Protein AF-A0A9W6USS4-F1 (afdb_monomer)

Nearest PDB structures (foldseek):
  6da6-assembly1_C  TM=2.746E-01  e=5.094E+00  Streptomyces griseochromogenes

Organism: NCBI:txid2065

Mean predicted aligned error: 21.43 Å

Sequence (338 aa):
MAPTSCAPGFNWDGTRKGPATTRTLRIDPASPTRLLRAAAASACRWCGNHVEWCYRADGSPVPLHPAELPASDIPPPQRWHLASGLAHPGGGGSSWCRIAHTALCPATAPHTGPTTPALNTLRRALAVRTRRLTDLGFAPEPPHPATPTATGPTEAEPAAPQRPIVHMLHTHYLAPRPLPAIRCVAQTRTRDRCRHPATDPDEGRWTLMPVDPATTSPKHLAAHLLPADMAVYYLSDLPYAVQLRWRRQRCPIHDHSIAADTAITEWEPFDPFLHHAHIRTRLPTDPPPGPHPTTTDPASRPPSPAAHLVDADPACPPTAPAAPSRQSPPQSPSPVAQ

pLDDT: mean 72.38, std 20.53, range [32.56, 95.25]

Secondary structure (DSSP, 8-state):
----PPPTTB-TTS-B-PPP--------TT-TTHHHHTTEEEE-TTT--EEEEEE-TTS-EEEE-SS-EEGGGS-GGGEEEEETTEEEES-TT-SEEEEBGGGT-TTSSP--S---HHHHHHHHHHHHHHHHHHHTT-SPPP----------------------EEEETTEEEE-SS-GGGPBP-BBPTTSSBP-SBS--GGG-EEEEEE--GGGSTT-GGGGGGS-SEEEEEE-TTS-HHHHHHHHTT--GGGTT--PPBSS---PEEP-TTTTGGG--SSPPPPPP---------S---PPPPPP--------------------PPPPPPPPPP-

Foldseek 3Di:
DDDDDDDPQADPVRHGDAFDPDDPPLDDPPDPCLLVQLQPWHADQAQRHIWGWAAAPVRDTFTWDPDKDFLVQDDQQFFWDADPRHIDRGPPPDRITIGGVQCQPPLHDDNPDDHGPVSVVSSVVSNVVSVVCVVVVNHDDRPDPDDDDDDDDDDDDPDDFAFAWAQFPNFTWGHPGPQQCQFAQFADPVRDGGRHGLDDPVQWDKDKDAPDQVVDPPPVVCSVVADRIFIYTYRHPDDNLSSVSVVNSHHPVCSPPPTDGNDGRPIGGDDCVVVVVNGDRDYDDDDPPPPDPPDDDPPDDDDDDDDDDDDDDDDDDDDDDDDDDDDDDDDDDDDDDD

Solvent-accessible surface area (backbone atoms only — not comparable to full-atom values): 21619 Å² total; per-residue (Å²): 140,80,87,82,80,80,67,92,66,48,45,99,85,70,46,71,68,69,85,79,81,76,76,83,75,84,72,60,92,85,43,84,65,41,70,82,44,31,64,42,75,41,61,37,84,68,41,50,47,70,27,21,45,24,27,29,94,86,64,51,76,44,49,26,34,80,64,73,39,52,38,90,51,43,52,68,95,50,20,22,27,77,56,98,62,26,46,40,83,30,41,87,88,44,71,48,19,31,35,48,33,80,83,48,40,70,71,48,76,84,80,87,62,86,80,37,74,63,46,52,51,52,32,49,53,48,38,55,49,29,50,53,32,44,78,69,68,70,31,64,83,76,84,74,83,81,76,87,78,87,76,81,96,72,97,68,86,78,82,64,85,55,37,45,36,34,32,39,85,95,40,54,26,32,38,76,37,36,65,87,69,32,51,15,25,35,35,41,97,87,71,42,65,33,81,52,39,20,57,62,83,85,66,49,45,80,41,76,41,70,60,69,61,81,88,46,78,98,54,76,88,57,50,86,78,52,63,70,43,25,36,27,42,40,29,66,90,45,59,68,69,58,39,50,27,50,66,58,25,25,17,81,89,49,58,88,48,90,55,56,67,70,49,80,64,65,69,38,80,56,45,73,83,86,44,46,93,54,61,33,80,56,70,88,72,76,76,72,82,68,82,69,82,72,77,79,74,97,79,82,82,80,87,82,84,83,89,82,90,80,91,79,89,83,90,85,89,86,85,87,83,81,86,84,83,88,83,83,83,82,84,81,82,82,86,81,89,130

InterPro domains:
  IPR045729 Protein of unknown function DUF6083 [PF19561] (23-135)

Structure (mmCIF, N/CA/C/O backbone):
data_AF-A0A9W6USS4-F1
#
_entry.id   AF-A0A9W6USS4-F1
#
loop_
_atom_site.group_PDB
_atom_site.id
_atom_site.type_symbol
_atom_site.label_atom_id
_atom_site.label_alt_id
_atom_site.label_comp_id
_atom_site.label_asym_id
_atom_site.label_entity_id
_atom_site.label_seq_id
_atom_site.pdbx_PDB_ins_code
_atom_site.Cartn_x
_atom_site.Cartn_y
_atom_site.Cartn_z
_atom_site.occupancy
_atom_site.B_iso_or_equiv
_atom_site.auth_seq_id
_atom_site.auth_comp_id
_atom_site.auth_asym_id
_atom_site.auth_atom_id
_atom_site.pdbx_PDB_model_num
ATOM 1 N N . MET A 1 1 ? -35.974 -32.034 6.303 1.00 41.31 1 MET A N 1
ATOM 2 C CA . MET A 1 1 ? -34.747 -31.352 5.834 1.00 41.31 1 MET A CA 1
ATOM 3 C C . MET A 1 1 ? -34.608 -30.059 6.617 1.00 41.31 1 MET A C 1
ATOM 5 O O . MET A 1 1 ? -35.465 -29.199 6.480 1.00 41.31 1 MET A O 1
ATOM 9 N N . ALA A 1 2 ? -33.614 -29.969 7.499 1.00 38.06 2 ALA A N 1
ATOM 10 C CA . ALA A 1 2 ? -33.330 -28.759 8.270 1.00 38.06 2 ALA A CA 1
ATOM 11 C C . ALA A 1 2 ? -32.225 -27.946 7.567 1.00 38.06 2 ALA A C 1
ATOM 13 O O . ALA A 1 2 ? -31.310 -28.563 7.017 1.00 38.06 2 ALA A O 1
ATOM 14 N N . PRO A 1 3 ? -32.279 -26.603 7.566 1.00 47.59 3 PRO A N 1
ATOM 15 C CA . PRO A 1 3 ? -31.233 -25.784 6.970 1.00 47.59 3 PRO A CA 1
ATOM 16 C C . PRO A 1 3 ? -29.989 -25.774 7.866 1.00 47.59 3 PRO A C 1
ATOM 18 O O . PRO A 1 3 ? -30.060 -25.497 9.064 1.00 47.59 3 PRO A O 1
ATOM 21 N N . THR A 1 4 ? -28.835 -26.085 7.280 1.00 48.75 4 THR A N 1
ATOM 22 C CA . THR A 1 4 ? -27.535 -26.017 7.949 1.00 48.75 4 THR A CA 1
ATOM 23 C C . THR A 1 4 ? -27.152 -24.551 8.143 1.00 48.75 4 THR A C 1
ATOM 25 O O . THR A 1 4 ? -26.922 -23.822 7.181 1.00 48.75 4 THR A O 1
ATOM 28 N N . SER A 1 5 ? -27.107 -24.109 9.397 1.00 49.81 5 SER A N 1
ATOM 29 C CA . SER A 1 5 ? -26.605 -22.787 9.776 1.00 49.81 5 SER A CA 1
ATOM 30 C C . SER A 1 5 ? -25.104 -22.687 9.468 1.00 49.81 5 SER A C 1
ATOM 32 O O . SER A 1 5 ? -24.317 -23.504 9.950 1.00 49.81 5 SER A O 1
ATOM 34 N N . CYS A 1 6 ? -24.695 -21.705 8.656 1.00 45.12 6 CYS A N 1
ATOM 35 C CA . CYS A 1 6 ? -23.282 -21.410 8.413 1.00 45.12 6 CYS A CA 1
ATOM 36 C C . CYS A 1 6 ? -22.616 -20.867 9.684 1.00 45.12 6 CYS A C 1
ATOM 38 O O . CYS A 1 6 ? -23.086 -19.902 10.288 1.00 45.12 6 CYS A O 1
ATOM 40 N N . ALA A 1 7 ? -21.468 -21.443 10.043 1.00 48.72 7 ALA A N 1
ATOM 41 C CA . ALA A 1 7 ? -20.634 -20.941 11.126 1.00 48.72 7 ALA A CA 1
ATOM 42 C C . ALA A 1 7 ? -20.090 -19.528 10.801 1.00 48.72 7 ALA A C 1
ATOM 44 O O . ALA A 1 7 ? -19.620 -19.288 9.681 1.00 48.72 7 ALA A O 1
ATOM 45 N N . PRO A 1 8 ? -20.104 -18.580 11.756 1.00 47.97 8 PRO A N 1
ATOM 46 C CA . PRO A 1 8 ? -19.559 -17.245 11.538 1.00 47.97 8 PRO A CA 1
ATOM 47 C C . PRO A 1 8 ? -18.043 -17.308 11.281 1.00 47.97 8 PRO A C 1
ATOM 49 O O . PRO A 1 8 ? -17.297 -17.900 12.056 1.00 47.97 8 PRO A O 1
ATOM 52 N N . GLY A 1 9 ? -17.585 -16.6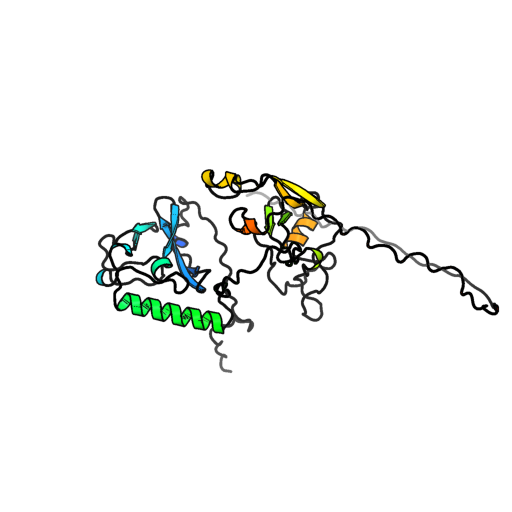80 10.190 1.00 54.50 9 GLY A N 1
ATOM 53 C CA . GLY A 1 9 ? -16.159 -16.586 9.818 1.00 54.50 9 GLY A CA 1
ATOM 54 C C . GLY A 1 9 ? -15.785 -17.225 8.475 1.00 54.50 9 GLY A C 1
ATOM 55 O O . GLY A 1 9 ? -14.665 -17.042 7.995 1.00 54.50 9 GLY A O 1
ATOM 56 N N . PHE A 1 10 ? -16.731 -17.909 7.837 1.00 54.81 10 PHE A N 1
ATOM 57 C CA . PHE A 1 10 ? -16.553 -18.533 6.531 1.00 54.81 10 PHE A CA 1
ATOM 58 C C . PHE A 1 10 ? -17.442 -17.858 5.481 1.00 54.81 10 PHE A C 1
ATOM 60 O O . PHE A 1 10 ? -18.470 -17.250 5.793 1.00 54.81 10 PHE A O 1
ATOM 67 N N . ASN A 1 11 ? -17.003 -17.894 4.230 1.00 63.81 11 ASN A N 1
ATOM 68 C CA . ASN A 1 11 ? -17.845 -17.600 3.080 1.00 63.81 11 ASN A CA 1
ATOM 69 C C . ASN A 1 11 ? -18.829 -18.760 2.852 1.00 63.81 11 ASN A C 1
ATOM 71 O O . ASN A 1 11 ? -18.663 -19.847 3.407 1.00 63.81 11 ASN A O 1
ATOM 75 N N . TRP A 1 12 ? -19.859 -18.530 2.036 1.00 67.62 12 TRP A N 1
ATOM 76 C CA . TRP A 1 12 ? -20.866 -19.549 1.710 1.00 67.62 12 TRP A CA 1
ATOM 77 C C . TRP A 1 12 ? -20.268 -20.785 1.009 1.00 67.62 12 TRP A C 1
ATOM 79 O O . TRP A 1 12 ? -20.870 -21.852 1.028 1.00 67.62 12 TRP A O 1
ATOM 89 N N . ASP A 1 13 ? -19.068 -20.650 0.441 1.00 71.19 13 ASP A N 1
ATOM 90 C CA . ASP A 1 13 ? -18.278 -21.702 -0.205 1.00 71.19 13 ASP A CA 1
ATOM 91 C C . ASP A 1 13 ? -17.292 -22.416 0.749 1.00 71.19 13 ASP A C 1
ATOM 93 O O . ASP A 1 13 ? -16.480 -23.230 0.315 1.00 71.19 13 ASP A O 1
ATOM 97 N N . GLY A 1 14 ? -17.337 -22.121 2.054 1.00 46.75 14 GLY A N 1
ATOM 98 C CA . GLY A 1 14 ? -16.461 -22.731 3.059 1.00 46.75 14 GLY A CA 1
ATOM 99 C C . GLY A 1 14 ? -15.055 -22.130 3.132 1.00 46.75 14 GLY A C 1
ATOM 100 O O . GLY A 1 14 ? -14.248 -22.562 3.958 1.00 46.75 14 GLY A O 1
ATOM 101 N N . THR A 1 15 ? -14.745 -21.104 2.334 1.00 53.66 15 THR A N 1
ATOM 102 C CA . THR A 1 15 ? -13.445 -20.425 2.398 1.00 53.66 15 THR A CA 1
ATOM 103 C C . THR A 1 15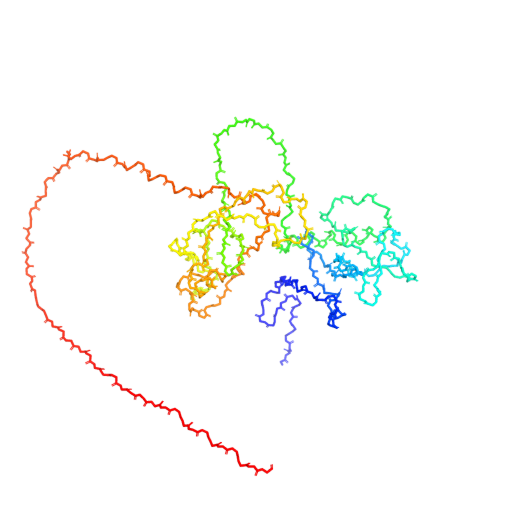 ? -13.373 -19.510 3.619 1.00 53.66 15 THR A C 1
ATOM 105 O O . THR A 1 15 ? -14.329 -18.796 3.937 1.00 53.66 15 THR A O 1
ATOM 108 N N . ARG A 1 16 ? -12.229 -19.489 4.317 1.00 49.00 16 ARG A N 1
ATOM 109 C CA . ARG A 1 16 ? -12.001 -18.528 5.410 1.00 49.00 16 ARG A CA 1
ATOM 110 C C . ARG A 1 16 ? -12.041 -17.109 4.851 1.00 49.00 16 ARG A C 1
ATOM 112 O O . ARG A 1 16 ? -11.329 -16.808 3.894 1.00 49.00 16 ARG A O 1
ATOM 119 N N . LYS A 1 17 ? -12.814 -16.219 5.477 1.00 59.81 17 LYS A N 1
ATOM 120 C CA . LYS A 1 17 ? -12.751 -14.786 5.165 1.00 59.81 17 LYS A CA 1
ATOM 121 C C . LYS A 1 17 ? -11.360 -14.262 5.533 1.00 59.81 17 LYS A C 1
ATOM 123 O O . LYS A 1 17 ? -11.057 -14.090 6.711 1.00 59.81 17 LYS A O 1
ATOM 128 N N . GLY A 1 18 ? -10.506 -14.053 4.532 1.00 52.97 18 GLY A N 1
ATOM 129 C CA . GLY A 1 18 ? -9.234 -13.353 4.707 1.00 52.97 18 GLY A CA 1
ATOM 130 C C . GLY A 1 18 ? -9.460 -11.884 5.092 1.00 52.97 18 GLY A C 1
ATOM 131 O O . GLY A 1 18 ? -10.538 -11.341 4.823 1.00 52.97 18 GLY A O 1
ATOM 132 N N . PRO A 1 19 ? -8.479 -11.217 5.726 1.00 48.72 19 PRO A N 1
ATOM 133 C CA . PRO A 1 19 ? -8.576 -9.793 6.012 1.00 48.72 19 PRO A CA 1
ATOM 134 C C . PRO A 1 19 ? -8.679 -9.038 4.685 1.00 48.72 19 PRO A C 1
ATOM 136 O O . PRO A 1 19 ? -7.804 -9.145 3.827 1.00 48.72 19 PRO A O 1
ATOM 139 N N . ALA A 1 20 ? -9.774 -8.303 4.490 1.00 47.22 20 ALA A N 1
ATOM 140 C CA . ALA A 1 20 ? -9.966 -7.510 3.287 1.00 47.22 20 ALA A CA 1
ATOM 141 C C . ALA A 1 20 ? -8.836 -6.475 3.171 1.00 47.22 20 ALA A C 1
ATOM 143 O O . ALA A 1 20 ? -8.670 -5.619 4.042 1.00 47.22 20 ALA A O 1
ATOM 144 N N . THR A 1 21 ? -8.063 -6.536 2.089 1.00 47.22 21 THR A N 1
ATOM 145 C CA . THR A 1 21 ? -7.103 -5.495 1.726 1.00 47.22 21 THR A CA 1
ATOM 146 C C . THR A 1 21 ? -7.879 -4.261 1.275 1.00 47.22 21 THR A C 1
ATOM 148 O O . THR A 1 21 ? -8.315 -4.136 0.132 1.00 47.22 21 THR A O 1
ATOM 151 N N . THR A 1 22 ? -8.102 -3.332 2.204 1.00 45.50 22 THR A N 1
ATOM 152 C CA . THR A 1 22 ? -8.714 -2.032 1.917 1.00 45.50 22 THR A CA 1
ATOM 153 C C . THR A 1 22 ? -7.823 -1.240 0.961 1.00 45.50 22 THR A C 1
ATOM 155 O O . THR A 1 22 ? -6.815 -0.666 1.367 1.00 45.50 22 THR A O 1
ATOM 158 N N . ARG A 1 23 ? -8.209 -1.175 -0.320 1.00 41.09 23 ARG A N 1
ATOM 159 C CA . ARG A 1 23 ? -7.748 -0.126 -1.237 1.00 41.09 23 ARG A CA 1
ATOM 160 C C . ARG A 1 23 ? -8.164 1.222 -0.652 1.00 41.09 23 ARG A C 1
ATOM 162 O O . ARG A 1 23 ? -9.355 1.511 -0.547 1.00 41.09 23 ARG A O 1
ATOM 169 N N . THR A 1 24 ? -7.196 2.059 -0.301 1.00 42.53 24 THR A N 1
ATOM 170 C CA . THR A 1 24 ? -7.439 3.456 0.058 1.00 42.53 24 THR A CA 1
ATOM 171 C C . THR A 1 24 ? -7.710 4.253 -1.214 1.00 42.53 24 THR A C 1
ATOM 173 O O . THR A 1 24 ? -6.827 4.859 -1.813 1.00 42.53 24 THR A O 1
ATOM 176 N N . LEU A 1 25 ? -8.964 4.228 -1.660 1.00 44.16 25 LEU A N 1
ATOM 177 C CA . LEU A 1 25 ? -9.467 5.200 -2.624 1.00 44.16 25 LEU A CA 1
ATOM 178 C C . LEU A 1 25 ? -9.383 6.582 -1.963 1.00 44.16 25 LEU A C 1
ATOM 180 O O . LEU A 1 25 ? -10.121 6.856 -1.020 1.00 44.16 25 LEU A O 1
ATOM 184 N N . ARG A 1 26 ? -8.455 7.430 -2.422 1.00 46.00 26 ARG A N 1
ATOM 185 C CA . ARG A 1 26 ? -8.445 8.851 -2.059 1.00 46.00 26 ARG A CA 1
ATOM 186 C C . ARG A 1 26 ? -9.644 9.492 -2.743 1.00 46.00 26 ARG A C 1
ATOM 188 O O . ARG A 1 26 ? -9.715 9.527 -3.966 1.00 46.00 26 ARG A O 1
ATOM 195 N N . ILE A 1 27 ? -10.614 9.901 -1.940 1.00 48.34 27 ILE A N 1
ATOM 196 C CA . ILE A 1 27 ? -11.835 10.547 -2.409 1.00 48.34 27 ILE A CA 1
ATOM 197 C C . ILE A 1 27 ? -11.552 12.038 -2.463 1.00 48.34 27 ILE A C 1
ATOM 199 O O . ILE A 1 27 ? -10.994 12.595 -1.518 1.00 48.34 27 ILE A O 1
ATOM 203 N N . ASP A 1 28 ? -11.930 12.656 -3.574 1.00 47.75 28 ASP A N 1
ATOM 204 C CA . ASP A 1 28 ? -11.878 14.101 -3.720 1.00 47.75 28 ASP A CA 1
ATOM 205 C C . ASP A 1 28 ? -12.642 14.772 -2.557 1.00 47.75 28 ASP A C 1
ATOM 2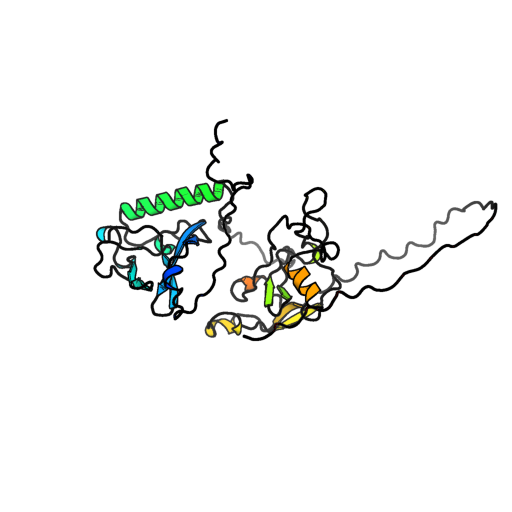07 O O . ASP A 1 28 ? -13.779 14.375 -2.264 1.00 47.75 28 ASP A O 1
ATOM 211 N N . PRO A 1 29 ? -12.047 15.754 -1.859 1.00 51.53 29 PRO A N 1
ATOM 212 C CA . PRO A 1 29 ? -12.666 16.385 -0.698 1.00 51.53 29 PRO A CA 1
ATOM 213 C C . PRO A 1 29 ? -14.007 17.070 -1.010 1.00 51.53 29 PRO A C 1
ATOM 215 O O . PRO A 1 29 ? -14.802 17.243 -0.085 1.00 51.53 29 PRO A O 1
ATOM 218 N N . ALA A 1 30 ? -14.301 17.405 -2.269 1.00 52.72 30 ALA A N 1
ATOM 219 C CA . ALA A 1 30 ? -15.577 17.956 -2.722 1.00 52.72 30 ALA A CA 1
ATOM 220 C C . ALA A 1 30 ? -16.575 16.888 -3.223 1.00 52.72 30 ALA A C 1
ATOM 222 O O . ALA A 1 30 ? -17.690 17.226 -3.618 1.00 52.72 30 ALA A O 1
ATOM 223 N N . SER A 1 31 ? -16.227 15.595 -3.204 1.00 51.34 31 SER A N 1
ATOM 224 C CA . SER A 1 31 ? -17.117 14.538 -3.698 1.00 51.34 31 SER A CA 1
ATOM 225 C C . SER A 1 31 ? -18.360 14.364 -2.808 1.00 51.34 31 SER A C 1
ATOM 227 O O . SER A 1 31 ? -18.222 14.157 -1.601 1.00 51.34 31 SER A O 1
ATOM 229 N N . PRO A 1 32 ? -19.581 14.294 -3.371 1.00 54.75 32 PRO A N 1
ATOM 230 C CA . PRO A 1 32 ? -20.801 14.022 -2.602 1.00 54.75 32 PRO A CA 1
ATOM 231 C C . PRO A 1 32 ? -20.822 12.610 -1.989 1.00 54.75 32 PRO A C 1
ATOM 233 O O . PRO A 1 32 ? -21.511 12.364 -1.002 1.00 54.75 32 PRO A O 1
ATOM 236 N N . THR A 1 33 ? -20.010 11.677 -2.506 1.00 57.00 33 THR A N 1
ATOM 237 C CA . THR A 1 33 ? -19.844 10.329 -1.923 1.00 57.00 33 THR A CA 1
ATOM 238 C C . THR A 1 33 ? -18.958 10.307 -0.674 1.00 57.00 33 THR A C 1
ATOM 240 O O . THR A 1 33 ? -18.843 9.274 -0.010 1.00 57.00 33 THR A O 1
ATOM 243 N N . ARG A 1 34 ? -18.352 11.445 -0.315 1.00 59.47 34 ARG A N 1
ATOM 244 C CA . ARG A 1 34 ? -17.477 11.590 0.849 1.00 59.47 34 ARG A CA 1
ATOM 245 C C . ARG A 1 34 ? -18.187 11.244 2.152 1.00 59.47 34 ARG A C 1
ATOM 247 O O . ARG A 1 34 ? -17.598 10.550 2.970 1.00 59.47 34 ARG A O 1
ATOM 254 N N . LEU A 1 35 ? -19.449 11.638 2.331 1.00 56.16 35 LEU A N 1
ATOM 255 C CA . LEU A 1 35 ? -20.213 11.305 3.543 1.00 56.16 35 LEU A CA 1
ATOM 256 C C . LEU A 1 35 ? -20.415 9.792 3.711 1.00 56.16 35 LEU A C 1
ATOM 258 O O . LEU A 1 35 ? -20.385 9.291 4.828 1.00 56.16 35 LEU A O 1
ATOM 262 N N . LEU A 1 36 ? -20.535 9.054 2.603 1.00 56.53 36 LEU A N 1
ATOM 263 C CA . LEU A 1 36 ? -20.717 7.599 2.618 1.00 56.53 36 LEU A CA 1
ATOM 264 C C . LEU A 1 36 ? -19.417 6.829 2.911 1.00 56.53 36 LEU A C 1
ATOM 266 O O . LEU A 1 36 ? -19.470 5.634 3.188 1.00 56.53 36 LEU A O 1
ATOM 270 N N . ARG A 1 37 ? -18.244 7.478 2.831 1.00 54.88 37 ARG A N 1
ATOM 271 C CA . ARG A 1 37 ? -16.931 6.816 2.969 1.00 54.88 37 ARG A CA 1
ATOM 272 C C . ARG A 1 37 ? -15.945 7.490 3.927 1.00 54.88 37 ARG A C 1
ATOM 274 O O . ARG A 1 37 ? -14.912 6.892 4.211 1.00 54.88 37 ARG A O 1
ATOM 281 N N . ALA A 1 38 ? -16.264 8.661 4.481 1.00 53.09 38 ALA A N 1
ATOM 282 C CA . ALA A 1 38 ? -15.520 9.303 5.575 1.00 53.09 38 ALA A CA 1
ATOM 283 C C . ALA A 1 38 ? -15.477 8.444 6.855 1.00 53.09 38 ALA A C 1
ATOM 285 O O . ALA A 1 38 ? -14.728 8.750 7.777 1.00 53.09 38 ALA A O 1
ATOM 286 N N . ALA A 1 39 ? -16.270 7.370 6.880 1.00 56.16 39 ALA A N 1
ATOM 287 C CA . ALA A 1 39 ? -16.315 6.356 7.916 1.00 56.16 39 ALA A CA 1
ATOM 288 C C . ALA A 1 39 ? -15.849 4.971 7.424 1.00 56.16 39 ALA A C 1
ATOM 290 O O . ALA A 1 39 ? -16.308 3.938 7.912 1.00 56.16 39 ALA A O 1
ATOM 291 N N . ALA A 1 40 ? -14.988 4.905 6.400 1.00 62.88 40 ALA A N 1
ATOM 292 C CA . ALA A 1 40 ? -14.513 3.622 5.894 1.00 62.88 40 ALA A CA 1
ATOM 293 C C . ALA A 1 40 ? -13.711 2.889 6.982 1.00 62.88 40 ALA A C 1
ATOM 295 O O . ALA A 1 40 ? -12.590 3.277 7.330 1.00 62.88 40 ALA A O 1
ATOM 296 N N . ALA A 1 41 ? -14.300 1.814 7.507 1.00 66.88 41 ALA A N 1
ATOM 297 C CA . ALA A 1 41 ? -13.634 0.917 8.432 1.00 66.88 41 ALA A CA 1
ATOM 298 C C . ALA A 1 41 ? -12.483 0.205 7.708 1.00 66.88 41 ALA A C 1
ATOM 300 O O . ALA A 1 41 ? -12.665 -0.455 6.686 1.00 66.88 41 ALA A O 1
ATOM 301 N N . SER A 1 42 ? -11.288 0.335 8.259 1.00 78.31 42 SER A N 1
ATOM 302 C CA . SER A 1 42 ? -10.071 -0.350 7.829 1.00 78.31 42 SER A CA 1
ATOM 303 C C . SER A 1 42 ? -9.378 -0.957 9.049 1.00 78.31 42 SER A C 1
ATOM 305 O O . SER A 1 42 ? -9.884 -0.846 10.167 1.00 78.31 42 SER A O 1
ATOM 307 N N . ALA A 1 43 ? -8.240 -1.617 8.857 1.00 84.62 43 ALA A N 1
ATOM 308 C CA . ALA A 1 43 ? -7.419 -2.115 9.955 1.00 84.62 43 ALA A CA 1
ATOM 309 C C . ALA A 1 43 ? -6.150 -1.269 10.115 1.00 84.62 43 ALA A C 1
ATOM 311 O O . ALA A 1 43 ? -5.524 -0.848 9.141 1.00 84.62 43 ALA A O 1
ATOM 312 N N . CYS A 1 44 ? -5.747 -1.043 11.362 1.00 85.50 44 CYS A N 1
ATOM 313 C CA . CYS A 1 44 ? -4.459 -0.466 11.693 1.00 85.50 44 CYS A CA 1
ATOM 314 C C . CYS A 1 44 ? -3.348 -1.419 11.251 1.00 85.50 44 CYS A C 1
ATOM 316 O O . CYS A 1 44 ? -3.287 -2.561 11.701 1.00 85.50 44 CYS A O 1
ATOM 318 N N . ARG A 1 45 ? -2.420 -0.930 10.428 1.00 82.56 45 ARG A N 1
ATOM 319 C CA . ARG A 1 45 ? -1.295 -1.730 9.922 1.00 82.56 45 ARG A CA 1
ATOM 320 C C . ARG A 1 45 ? -0.312 -2.210 10.989 1.00 82.56 45 ARG A C 1
ATOM 322 O O . ARG A 1 45 ? 0.545 -3.009 10.667 1.00 82.56 45 ARG A O 1
ATOM 329 N N . TRP A 1 46 ? -0.375 -1.691 12.214 1.00 82.12 46 TRP A N 1
ATOM 330 C CA . TRP A 1 46 ? 0.572 -2.054 13.275 1.00 82.12 46 TRP A CA 1
ATOM 331 C C . TRP A 1 46 ? -0.033 -2.970 14.331 1.00 82.12 46 TRP A C 1
ATOM 333 O O . TRP A 1 46 ? 0.654 -3.834 14.855 1.00 82.12 46 TRP A O 1
ATOM 343 N N . CYS A 1 47 ? -1.314 -2.794 14.662 1.00 84.88 47 CYS A N 1
ATOM 344 C CA . CYS A 1 47 ? -1.975 -3.605 15.688 1.00 84.88 47 CYS A CA 1
ATOM 345 C C . CYS A 1 47 ? -3.146 -4.442 15.154 1.00 84.88 47 CYS A C 1
ATOM 347 O O . CYS A 1 47 ? -3.791 -5.148 15.922 1.00 84.88 47 CYS A O 1
ATOM 349 N N . GLY A 1 48 ? -3.482 -4.332 13.867 1.00 83.75 48 GLY A N 1
ATOM 350 C CA . GLY A 1 48 ? -4.583 -5.061 13.230 1.00 83.75 48 GLY A CA 1
ATOM 351 C C . GLY A 1 48 ? -5.992 -4.649 13.679 1.00 83.75 48 GLY A C 1
ATOM 352 O O . GLY A 1 48 ? -6.975 -5.119 13.111 1.00 83.75 48 GLY A O 1
ATOM 353 N N . ASN A 1 49 ? -6.131 -3.771 14.678 1.00 88.81 49 ASN A N 1
ATOM 354 C CA . ASN A 1 49 ? -7.434 -3.326 15.173 1.00 88.81 49 ASN A CA 1
ATOM 355 C C . ASN A 1 49 ? -8.150 -2.415 14.174 1.00 88.81 49 ASN A C 1
ATOM 357 O O . ASN A 1 49 ? -7.511 -1.719 13.388 1.00 88.81 49 ASN A O 1
ATOM 361 N N . HIS A 1 50 ? -9.482 -2.376 14.242 1.00 87.44 50 HIS A N 1
ATOM 362 C CA . HIS A 1 50 ? -10.268 -1.528 13.351 1.00 87.44 50 HIS A CA 1
ATOM 363 C C . HIS A 1 50 ? -10.041 -0.041 13.615 1.00 87.44 50 HIS A C 1
ATOM 365 O O . HIS A 1 50 ? -10.008 0.408 14.763 1.00 87.44 50 HIS A O 1
ATOM 371 N N . VAL A 1 51 ? -9.940 0.710 12.524 1.00 90.19 51 VAL A N 1
ATOM 372 C CA . VAL A 1 51 ? -9.835 2.165 12.505 1.00 90.19 51 VAL A CA 1
ATOM 373 C C . VAL A 1 51 ? -10.753 2.730 11.438 1.00 90.19 51 VAL A C 1
ATOM 375 O O . VAL A 1 51 ? -10.952 2.132 10.381 1.00 90.19 51 VAL A O 1
ATOM 378 N N . GLU A 1 52 ? -11.287 3.902 11.720 1.00 89.25 52 GLU A N 1
ATOM 379 C CA . GLU A 1 52 ? -12.123 4.674 10.820 1.00 89.25 52 GLU A CA 1
ATOM 380 C C . GLU A 1 52 ? -11.313 5.873 10.318 1.00 89.25 52 GLU A C 1
ATOM 382 O O . GLU A 1 52 ? -10.774 6.636 11.120 1.00 89.25 52 GLU A O 1
ATOM 387 N N . TRP A 1 53 ? -11.159 6.020 9.001 1.00 85.88 53 TRP A N 1
ATOM 388 C CA . TRP A 1 53 ? -10.406 7.140 8.430 1.00 85.88 53 TRP A CA 1
ATOM 389 C C . TRP A 1 53 ? -11.319 8.327 8.165 1.00 85.88 53 TRP A C 1
ATOM 391 O O . TRP A 1 53 ? -12.002 8.366 7.145 1.00 85.88 53 TRP A O 1
ATOM 401 N N . CYS A 1 54 ? -11.262 9.314 9.053 1.00 87.31 54 CYS A N 1
ATOM 402 C CA . CYS A 1 54 ? -11.968 10.578 8.890 1.00 87.31 54 CYS A CA 1
ATOM 403 C C . CYS A 1 54 ? -11.012 11.661 8.376 1.00 87.31 54 CYS A C 1
ATOM 405 O O . CYS A 1 54 ? -9.794 11.519 8.470 1.00 87.31 54 CYS A O 1
ATOM 407 N N . TYR A 1 55 ? -11.545 12.761 7.851 1.00 86.62 55 TYR A N 1
ATOM 408 C CA . TYR A 1 55 ? -10.742 13.849 7.287 1.00 86.62 55 TYR A CA 1
ATOM 409 C C . TYR A 1 55 ? -10.981 15.147 8.042 1.00 86.62 55 TYR A C 1
ATOM 411 O O . TYR A 1 55 ? -12.111 15.440 8.420 1.00 86.62 55 TYR A O 1
ATOM 419 N N . ARG A 1 56 ? -9.930 15.933 8.258 1.00 87.81 56 ARG A N 1
ATOM 420 C CA . ARG A 1 56 ? -10.042 17.304 8.769 1.00 87.81 56 ARG A CA 1
ATOM 421 C C . ARG A 1 56 ? -10.445 18.270 7.656 1.00 87.81 56 ARG A C 1
ATOM 423 O O . ARG A 1 56 ? -10.432 17.921 6.477 1.00 87.81 56 ARG A O 1
ATOM 430 N N . ALA A 1 57 ? -10.782 19.502 8.038 1.00 81.06 57 ALA A N 1
ATOM 431 C CA . ALA A 1 57 ? -11.123 20.566 7.091 1.00 81.06 57 ALA A CA 1
ATOM 432 C C . ALA A 1 57 ? -9.981 20.883 6.103 1.00 81.06 57 ALA A C 1
ATOM 434 O O . ALA A 1 57 ? -10.247 21.248 4.965 1.00 81.06 57 ALA A O 1
ATOM 435 N N . ASP A 1 58 ? -8.726 20.679 6.515 1.00 82.81 58 ASP A N 1
ATOM 436 C CA . ASP A 1 58 ? -7.529 20.806 5.669 1.00 82.81 58 ASP A CA 1
ATOM 437 C C . ASP A 1 58 ? -7.287 19.586 4.749 1.00 82.81 58 ASP A C 1
ATOM 439 O O . ASP A 1 58 ? -6.284 19.524 4.042 1.00 82.81 58 ASP A O 1
ATOM 443 N N . GLY A 1 59 ? -8.182 18.591 4.766 1.00 78.75 59 GLY A N 1
ATOM 444 C CA . GLY A 1 59 ? -8.064 17.358 3.989 1.00 78.75 59 GLY A CA 1
ATOM 445 C C . GLY A 1 59 ? -7.102 16.322 4.577 1.00 78.75 59 GLY A C 1
ATOM 446 O O . GLY A 1 59 ? -6.927 15.254 3.986 1.00 78.75 59 GLY A O 1
ATOM 447 N N . SER A 1 60 ? -6.488 16.574 5.737 1.00 81.94 60 SER A N 1
ATOM 448 C CA . SER A 1 60 ? -5.604 15.597 6.373 1.00 81.94 60 SER A CA 1
ATOM 449 C C . SER A 1 60 ? -6.399 14.422 6.971 1.00 81.94 60 SER A C 1
ATOM 451 O O . SER A 1 60 ? -7.402 14.634 7.664 1.00 81.94 60 SER A O 1
ATOM 453 N N . PRO A 1 61 ? -5.986 13.165 6.715 1.00 86.19 61 PRO A N 1
ATOM 454 C CA . PRO A 1 61 ? -6.658 11.998 7.267 1.00 86.19 61 PRO A CA 1
ATOM 455 C C . PRO A 1 61 ? -6.279 11.786 8.738 1.00 86.19 61 PRO A C 1
ATOM 457 O O . PRO A 1 61 ? -5.112 11.877 9.124 1.00 86.19 61 PRO A O 1
ATOM 460 N N . VAL A 1 62 ? -7.263 11.430 9.557 1.00 88.56 62 VAL A N 1
ATOM 461 C CA . VAL A 1 62 ? -7.114 11.097 10.974 1.00 88.56 62 VAL A CA 1
ATOM 462 C C . VAL A 1 62 ? -7.733 9.720 11.212 1.00 88.56 62 VAL A C 1
ATOM 464 O O . VAL A 1 62 ? -8.933 9.550 10.993 1.00 88.56 62 VAL A O 1
ATOM 467 N N . PRO A 1 63 ? -6.952 8.728 11.678 1.00 91.19 63 PRO A N 1
ATOM 468 C CA . PRO A 1 63 ? -7.500 7.434 12.046 1.00 91.19 63 PRO A CA 1
ATOM 469 C C . PRO A 1 63 ? -8.179 7.561 13.411 1.00 91.19 63 PRO A C 1
ATOM 471 O O . PRO A 1 63 ? -7.507 7.734 14.430 1.00 91.19 63 PRO A O 1
ATOM 474 N N . LEU A 1 64 ? -9.503 7.480 13.447 1.00 91.31 64 LEU A N 1
ATOM 475 C CA . LEU A 1 64 ? -10.294 7.463 14.670 1.00 91.31 64 LEU A CA 1
ATOM 476 C C . LEU A 1 64 ? -10.645 6.027 15.060 1.00 91.31 64 LEU A C 1
ATOM 478 O O . LEU A 1 64 ? -10.778 5.132 14.225 1.00 91.31 64 LEU A O 1
ATOM 482 N N . HIS A 1 65 ? -10.775 5.791 16.359 1.00 90.75 65 HIS A N 1
ATOM 483 C CA . HIS A 1 65 ? -11.350 4.551 16.851 1.00 90.75 65 HIS A CA 1
ATOM 484 C C . HIS A 1 65 ? -12.876 4.549 16.606 1.00 90.75 65 HIS A C 1
ATOM 486 O O . HIS A 1 65 ? -13.512 5.582 16.836 1.00 90.75 65 HIS A O 1
ATOM 492 N N . PRO A 1 66 ? -13.485 3.424 16.174 1.00 87.31 66 PRO A N 1
ATOM 493 C CA . PRO A 1 66 ? -14.916 3.381 15.845 1.00 87.31 66 PRO A CA 1
ATOM 494 C C . PRO A 1 66 ? -15.855 3.615 17.036 1.00 87.31 66 PRO A C 1
ATOM 496 O O . PRO A 1 66 ? -16.983 4.057 16.856 1.00 87.31 66 PRO A O 1
ATOM 499 N N . ALA A 1 67 ? -15.417 3.290 18.256 1.00 86.31 67 ALA A N 1
ATOM 500 C CA . ALA A 1 67 ? -16.243 3.488 19.445 1.00 86.31 67 ALA A CA 1
ATOM 501 C C . ALA A 1 67 ? -16.285 4.958 19.874 1.00 86.31 67 ALA A C 1
ATOM 503 O O . ALA A 1 67 ? -15.245 5.614 19.985 1.00 86.31 67 ALA A O 1
ATOM 504 N N . GLU A 1 68 ? -17.492 5.419 20.182 1.00 90.00 68 GLU A N 1
ATOM 505 C CA . GLU A 1 68 ? -17.751 6.680 20.867 1.00 90.00 68 GLU A CA 1
ATOM 506 C C . GLU A 1 68 ? -17.673 6.468 22.372 1.00 90.00 68 GLU A C 1
ATOM 508 O O . GLU A 1 68 ? -18.098 5.441 22.899 1.00 90.00 68 GLU A O 1
ATOM 513 N N . LEU A 1 69 ? -17.089 7.441 23.059 1.00 88.44 69 LEU A N 1
ATOM 514 C CA . LEU A 1 69 ? -16.923 7.429 24.503 1.00 88.44 69 LEU A CA 1
ATOM 515 C C . LEU A 1 69 ? -17.516 8.714 25.082 1.00 88.44 69 LEU A C 1
ATOM 517 O O . LEU A 1 69 ? -17.479 9.753 24.410 1.00 88.44 69 LEU A O 1
ATOM 521 N N . PRO A 1 70 ? -18.032 8.677 26.319 1.00 91.19 70 PRO A N 1
ATOM 522 C CA . PRO A 1 70 ? -18.477 9.882 26.996 1.00 91.19 70 PRO A CA 1
ATOM 523 C C . PRO A 1 70 ? -17.352 10.914 27.029 1.00 91.19 70 PRO A C 1
ATOM 525 O O . PRO A 1 70 ? -16.201 10.587 27.321 1.00 91.19 70 PRO A O 1
ATOM 528 N N . ALA A 1 71 ? -17.664 12.177 26.753 1.00 89.44 71 ALA A N 1
ATOM 529 C CA . ALA A 1 71 ? -16.667 13.242 26.749 1.00 89.44 71 ALA A CA 1
ATOM 530 C C . ALA A 1 71 ? -15.944 13.345 28.107 1.00 89.44 71 ALA A C 1
ATOM 532 O O . ALA A 1 71 ? -14.748 13.635 28.137 1.00 89.44 71 ALA A O 1
ATOM 533 N N . SER A 1 72 ? -16.633 13.044 29.217 1.00 88.31 72 SER A N 1
ATOM 534 C CA . SER A 1 72 ? -16.064 12.957 30.573 1.00 88.31 72 SER A CA 1
ATOM 535 C C . SER A 1 72 ? -14.902 11.971 30.685 1.00 88.31 72 SER A C 1
ATOM 537 O O . SER A 1 72 ? -13.965 12.205 31.443 1.00 88.31 72 SER A O 1
ATOM 539 N N . ASP A 1 73 ? -14.934 10.906 29.890 1.00 88.19 73 ASP A N 1
ATOM 540 C CA . ASP A 1 73 ? -13.997 9.790 29.967 1.00 88.19 73 ASP A CA 1
ATOM 541 C C . ASP A 1 73 ? -12.774 10.000 29.072 1.00 88.19 73 ASP A C 1
ATOM 543 O O . ASP A 1 73 ? -11.829 9.209 29.107 1.00 88.19 73 ASP A O 1
ATOM 547 N N . ILE A 1 74 ? -12.761 11.070 28.277 1.00 88.12 74 ILE A N 1
ATOM 548 C CA . ILE A 1 74 ? -11.681 11.385 27.347 1.00 88.12 74 ILE A CA 1
ATOM 549 C C . ILE A 1 74 ? -11.008 12.684 27.792 1.00 88.12 74 ILE A C 1
ATOM 551 O O . ILE A 1 74 ? -11.677 13.717 27.887 1.00 88.12 74 ILE A O 1
ATOM 555 N N . PRO A 1 75 ? -9.684 12.692 28.012 1.00 87.19 75 PRO A N 1
ATOM 556 C CA . PRO A 1 75 ? -8.943 13.915 28.259 1.00 87.19 75 PRO A CA 1
ATOM 557 C C . PRO A 1 75 ? -9.137 14.914 27.111 1.00 87.19 75 PRO A C 1
ATOM 559 O O . PRO A 1 75 ? -9.062 14.508 25.948 1.00 87.19 75 PRO A O 1
ATOM 562 N N . PRO A 1 76 ? -9.296 16.219 27.394 1.00 86.62 76 PRO A N 1
ATOM 563 C CA . PRO A 1 76 ? -9.480 17.247 26.371 1.00 86.62 76 PRO A CA 1
ATOM 564 C C . PRO A 1 76 ? -8.550 17.163 25.143 1.00 86.62 76 PRO A C 1
ATOM 566 O O . PRO A 1 76 ? -9.078 17.239 24.034 1.00 86.62 76 PRO A O 1
ATOM 569 N N . PRO A 1 77 ? -7.221 16.926 25.265 1.00 86.31 77 PRO A N 1
ATOM 570 C CA . PRO A 1 77 ? -6.334 16.867 24.094 1.00 86.31 77 PRO A CA 1
ATOM 571 C C . PRO A 1 77 ? -6.555 15.640 23.193 1.00 86.31 77 PRO A C 1
ATOM 573 O O . PRO A 1 77 ? -6.044 15.594 22.079 1.00 86.31 77 PRO A O 1
ATOM 576 N N . GLN A 1 78 ? -7.285 14.629 23.667 1.00 87.56 78 GLN A N 1
ATOM 577 C CA . GLN A 1 78 ? -7.552 13.385 22.940 1.00 87.56 78 GLN A CA 1
ATOM 578 C C . GLN A 1 78 ? -8.964 13.336 22.348 1.00 87.56 78 GLN A C 1
ATOM 580 O O . GLN A 1 78 ? -9.297 12.364 21.670 1.00 87.56 78 GLN A O 1
ATOM 585 N N . ARG A 1 79 ? -9.790 14.361 22.596 1.00 91.31 79 ARG A N 1
ATOM 586 C CA . ARG A 1 79 ? -11.164 14.431 22.096 1.00 91.31 79 ARG A CA 1
ATOM 587 C C . ARG A 1 79 ? -11.177 14.778 20.618 1.00 91.31 79 ARG A C 1
ATOM 589 O O . ARG A 1 79 ? -10.518 15.719 20.181 1.00 91.31 79 ARG A O 1
ATOM 596 N N . TRP A 1 80 ? -11.983 14.033 19.886 1.00 93.00 80 TRP A N 1
ATOM 597 C CA . TRP A 1 80 ? -12.352 14.305 18.511 1.00 93.00 80 TRP A CA 1
ATOM 598 C C . TRP A 1 80 ? -13.870 14.270 18.404 1.00 93.00 80 TRP A C 1
ATOM 600 O O . TRP A 1 80 ? -14.515 13.449 19.053 1.00 93.00 80 TRP A O 1
ATOM 610 N N . HIS A 1 81 ? -14.444 15.113 17.562 1.00 91.00 81 HIS A N 1
ATOM 611 C CA . HIS A 1 81 ? -15.848 15.013 17.182 1.00 91.00 81 HIS A CA 1
ATOM 612 C C . HIS A 1 81 ? -15.981 15.044 15.664 1.00 91.00 81 HIS A C 1
ATOM 614 O O . HIS A 1 81 ? -15.099 15.541 14.958 1.00 91.00 81 HIS A O 1
ATOM 620 N N . LEU A 1 82 ? -17.077 14.472 15.174 1.00 87.56 82 LEU A N 1
ATOM 621 C CA . LEU A 1 82 ? -17.416 14.460 13.760 1.00 87.56 82 LEU A CA 1
ATOM 622 C C . LEU A 1 82 ? -18.568 15.434 13.519 1.00 87.56 82 LEU A C 1
ATOM 624 O O . LEU A 1 82 ? -19.621 15.305 14.136 1.00 87.56 82 LEU A O 1
ATOM 628 N N . ALA A 1 83 ? -18.376 16.390 12.616 1.00 80.81 83 ALA A N 1
ATOM 629 C CA . ALA A 1 83 ? -19.419 17.308 12.167 1.00 80.81 83 ALA A CA 1
ATOM 630 C C . ALA A 1 83 ? -19.408 17.347 10.640 1.00 80.81 83 ALA A C 1
ATOM 632 O O . ALA A 1 83 ? -18.359 17.541 10.032 1.00 80.81 83 ALA A O 1
ATOM 633 N N . SER A 1 84 ? -20.554 17.098 10.002 1.00 78.00 84 SER A N 1
ATOM 634 C CA . SER A 1 84 ? -20.673 17.096 8.532 1.00 78.00 84 SER A CA 1
ATOM 635 C C . SER A 1 84 ? -19.631 16.208 7.822 1.00 78.00 84 SER A C 1
ATOM 637 O O . SER A 1 84 ? -19.103 16.552 6.764 1.00 78.00 84 SER A O 1
ATOM 639 N N . GLY A 1 85 ? -19.285 15.068 8.433 1.00 75.00 85 GLY A N 1
ATOM 640 C CA . GLY A 1 85 ? -18.266 14.143 7.921 1.00 75.00 85 GLY A CA 1
ATOM 641 C C . GLY A 1 85 ? -16.821 14.657 8.003 1.00 75.00 85 GLY A C 1
ATOM 642 O O . GLY A 1 85 ? -15.952 14.125 7.312 1.00 75.00 85 GLY A O 1
ATOM 643 N N . LEU A 1 86 ? -16.557 15.695 8.803 1.00 83.56 86 LEU A N 1
ATOM 644 C CA . LEU A 1 86 ? -15.223 16.195 9.132 1.00 83.56 86 LEU A CA 1
ATOM 645 C C . LEU A 1 86 ? -14.853 15.878 10.575 1.00 83.56 86 LEU A C 1
ATOM 647 O O . LEU A 1 86 ? -15.669 16.024 11.479 1.00 83.56 86 LEU A O 1
ATOM 651 N N . ALA A 1 87 ? -13.599 15.493 10.780 1.00 88.88 87 ALA A N 1
ATOM 652 C CA . ALA A 1 87 ? -12.998 15.328 12.089 1.00 88.88 87 ALA A CA 1
ATOM 653 C C . ALA A 1 87 ? -12.456 16.660 12.603 1.00 88.88 87 ALA A C 1
ATOM 655 O O . ALA A 1 87 ? -11.580 17.278 11.994 1.00 88.88 87 ALA A O 1
ATOM 656 N N . HIS A 1 88 ? -12.943 17.056 13.772 1.00 86.56 88 HIS A N 1
ATOM 657 C CA . HIS A 1 88 ? -12.537 18.265 14.465 1.00 86.56 88 HIS A CA 1
ATOM 658 C C . HIS A 1 88 ? -11.926 17.903 15.826 1.00 86.56 88 HIS A C 1
ATOM 660 O O . HIS A 1 88 ? -12.480 17.059 16.541 1.00 86.56 88 HIS A O 1
ATOM 666 N N . PRO A 1 89 ? -10.792 18.516 16.207 1.00 89.75 89 PRO A N 1
ATOM 667 C CA . PRO A 1 89 ? -10.244 18.344 17.545 1.00 89.75 89 PRO A CA 1
ATOM 668 C C . PRO A 1 89 ? -11.174 18.975 18.593 1.00 89.75 89 PRO A C 1
ATOM 670 O O . PRO A 1 89 ? -11.864 19.960 18.330 1.00 89.75 89 PRO A O 1
ATOM 673 N N . GLY A 1 90 ? -11.183 18.411 19.799 1.00 85.94 90 GLY A N 1
ATOM 674 C CA . GLY A 1 90 ? -12.070 18.816 20.888 1.00 85.94 90 GLY A CA 1
ATOM 675 C C . GLY A 1 90 ? -13.427 18.104 20.859 1.00 85.94 90 GLY A C 1
ATOM 676 O O . GLY A 1 90 ? -13.686 17.249 20.015 1.00 85.94 90 GLY A O 1
ATOM 677 N N . GLY A 1 91 ? -14.295 18.439 21.818 1.00 79.38 91 GLY A N 1
ATOM 678 C CA . GLY A 1 91 ? -15.576 17.745 22.012 1.00 79.38 91 GLY A CA 1
ATOM 679 C C . GLY A 1 91 ? -16.784 18.328 21.276 1.00 79.38 91 GLY A C 1
ATOM 680 O O . GLY A 1 91 ? -17.853 17.734 21.329 1.00 79.38 91 GLY A O 1
ATOM 681 N N . GLY A 1 92 ? -16.654 19.489 20.624 1.00 74.69 92 GLY A N 1
ATOM 682 C CA . GLY A 1 92 ? -17.735 20.084 19.820 1.00 74.69 92 GLY A CA 1
ATOM 683 C C . GLY A 1 92 ? -19.038 20.389 20.576 1.00 74.69 92 GLY A C 1
ATOM 684 O O . GLY A 1 92 ? -20.073 20.549 19.944 1.00 74.69 92 GLY A O 1
ATOM 685 N N . GLY A 1 93 ? -19.015 20.412 21.916 1.00 77.69 93 GLY A N 1
ATOM 686 C CA . GLY A 1 93 ? -20.218 20.523 22.754 1.00 77.69 93 GLY A CA 1
ATOM 687 C C . GLY A 1 93 ? -21.043 19.232 22.878 1.00 77.69 93 GLY A C 1
ATOM 688 O O . GLY A 1 93 ? -22.046 19.222 23.583 1.00 77.69 93 GLY A O 1
ATOM 689 N N . SER A 1 94 ? -20.619 18.137 22.241 1.00 80.88 94 SER A N 1
ATOM 690 C CA . SER A 1 94 ? -21.263 16.826 22.347 1.00 80.88 94 SER A CA 1
ATOM 691 C C . SER A 1 94 ? -20.915 16.135 23.670 1.00 80.88 94 SER A C 1
ATOM 693 O O . SER A 1 94 ? -19.787 16.230 24.164 1.00 80.88 94 SER A O 1
ATOM 695 N N . SER A 1 95 ? -21.862 15.369 24.220 1.00 87.19 95 SER A N 1
ATOM 696 C CA . SER A 1 95 ? -21.611 14.459 25.348 1.00 87.19 95 SER A CA 1
ATOM 697 C C . SER A 1 95 ? -20.767 13.243 24.955 1.00 87.19 95 SER A C 1
ATOM 699 O O . SER A 1 95 ? -20.314 12.510 25.831 1.00 87.19 95 SER A O 1
ATOM 701 N N . TRP A 1 96 ? -20.542 13.036 23.656 1.00 88.19 96 TRP A N 1
ATOM 702 C CA . TRP A 1 96 ? -19.806 11.915 23.085 1.00 88.19 96 TRP A CA 1
ATOM 703 C C . TRP A 1 96 ? -18.637 12.409 22.246 1.00 88.19 96 TRP A C 1
ATOM 705 O O . TRP A 1 96 ? -18.748 13.370 21.483 1.00 88.19 96 TRP A O 1
ATOM 715 N N . CYS A 1 97 ? -17.501 11.742 22.385 1.00 91.56 97 CYS A N 1
ATOM 716 C CA . CYS A 1 97 ? -16.285 12.042 21.654 1.00 91.56 97 CYS A CA 1
ATOM 717 C C . CYS A 1 97 ? -15.678 10.751 21.092 1.00 91.56 97 CYS A C 1
ATOM 719 O O . CYS A 1 97 ? -15.814 9.657 21.642 1.00 91.56 97 CYS A O 1
ATOM 721 N N . ARG A 1 98 ? -14.964 10.905 19.985 1.00 91.75 98 ARG A N 1
ATOM 722 C CA . ARG A 1 98 ? -14.061 9.916 19.402 1.00 91.75 98 ARG A CA 1
ATOM 723 C C . ARG A 1 98 ? -12.642 10.167 19.904 1.00 91.75 98 ARG A C 1
ATOM 725 O O . ARG A 1 98 ? -12.327 11.229 20.444 1.00 91.75 98 ARG A O 1
ATOM 732 N N . ILE A 1 99 ? -11.772 9.189 19.678 1.00 91.81 99 ILE A N 1
ATOM 733 C CA . ILE A 1 99 ? -10.345 9.271 20.003 1.00 91.81 99 ILE A CA 1
ATOM 734 C C . ILE A 1 99 ? -9.541 8.849 18.786 1.00 91.81 99 ILE A C 1
ATOM 736 O O . ILE A 1 99 ? -9.899 7.888 18.101 1.00 91.81 99 ILE A O 1
ATOM 740 N N . ALA A 1 100 ? -8.430 9.537 18.537 1.00 91.62 100 ALA A N 1
ATOM 741 C CA . ALA A 1 100 ? -7.460 9.097 17.547 1.00 91.62 100 ALA A CA 1
ATOM 742 C C . ALA A 1 100 ? -6.900 7.717 17.919 1.00 91.62 100 ALA A C 1
ATOM 744 O O . ALA A 1 100 ? -6.426 7.500 19.035 1.00 91.62 100 ALA A O 1
ATOM 745 N N . HIS A 1 101 ? -6.896 6.783 16.970 1.00 91.88 101 HIS A N 1
ATOM 746 C CA . HIS A 1 101 ? -6.404 5.428 17.194 1.00 91.88 101 HIS A CA 1
ATOM 747 C C . HIS A 1 101 ? -4.942 5.411 17.663 1.00 91.88 101 HIS A C 1
ATOM 749 O O . HIS A 1 101 ? -4.566 4.564 18.464 1.00 91.88 101 HIS A O 1
ATOM 755 N N . THR A 1 102 ? -4.121 6.375 17.245 1.00 88.50 102 THR A N 1
ATOM 756 C CA . THR A 1 102 ? -2.727 6.517 17.698 1.00 88.50 102 THR A CA 1
ATOM 757 C C . THR A 1 102 ? -2.590 6.726 19.211 1.00 88.50 102 THR A C 1
ATOM 759 O O . THR A 1 102 ? -1.576 6.338 19.778 1.00 88.50 102 THR A O 1
ATOM 762 N N . ALA A 1 103 ? -3.608 7.270 19.887 1.00 87.50 103 ALA A N 1
ATOM 763 C CA . ALA A 1 103 ? -3.640 7.432 21.346 1.00 87.50 103 ALA A CA 1
ATOM 764 C C . ALA A 1 103 ? -4.132 6.175 22.101 1.00 87.50 103 ALA A C 1
ATOM 766 O O . ALA A 1 103 ? -4.179 6.164 23.338 1.00 87.50 103 ALA A O 1
ATOM 767 N N . LEU A 1 104 ? -4.532 5.138 21.358 1.00 89.19 104 LEU A N 1
ATOM 768 C CA . LEU A 1 104 ? -5.041 3.860 21.863 1.00 89.19 104 LEU A CA 1
ATOM 769 C C . LEU A 1 104 ? -4.240 2.649 21.364 1.00 89.19 104 LEU A C 1
ATOM 771 O O . LEU A 1 104 ? -4.426 1.548 21.879 1.00 89.19 104 LEU A O 1
ATOM 775 N N . CYS A 1 105 ? -3.423 2.828 20.325 1.00 89.75 105 CYS A N 1
ATOM 776 C CA . CYS A 1 105 ? -2.786 1.750 19.587 1.00 89.75 105 CYS A CA 1
ATOM 777 C C . CYS A 1 105 ? -1.806 0.977 20.485 1.00 89.75 105 CYS A C 1
ATOM 779 O O . CYS A 1 105 ? -0.803 1.552 20.909 1.00 89.75 105 CYS A O 1
ATOM 781 N N . PRO A 1 106 ? -2.013 -0.338 20.699 1.00 88.00 106 PRO A N 1
ATOM 782 C CA . PRO A 1 106 ? -1.103 -1.153 21.510 1.00 88.00 106 PRO A CA 1
ATOM 783 C C . PRO A 1 106 ? 0.317 -1.272 20.940 1.00 88.00 106 PRO A C 1
ATOM 785 O O . PRO A 1 106 ? 1.228 -1.657 21.660 1.00 88.00 106 PRO A O 1
ATOM 788 N N . ALA A 1 107 ? 0.497 -0.979 19.648 1.00 82.19 107 ALA A N 1
ATOM 789 C CA . ALA A 1 107 ? 1.787 -1.034 18.962 1.00 82.19 107 ALA A CA 1
ATOM 790 C C . ALA A 1 107 ? 2.567 0.295 19.018 1.00 82.19 107 ALA A C 1
ATOM 792 O O . ALA A 1 107 ? 3.644 0.406 18.440 1.00 82.19 107 ALA A O 1
ATOM 793 N N . THR A 1 108 ? 2.017 1.334 19.651 1.00 78.94 108 THR A N 1
ATOM 794 C CA . THR A 1 108 ? 2.700 2.619 19.852 1.00 78.94 108 THR A CA 1
ATOM 795 C C . THR A 1 108 ? 3.345 2.656 21.239 1.00 78.94 108 THR A C 1
ATOM 797 O O . THR A 1 108 ? 2.893 1.969 22.152 1.00 78.94 108 THR A O 1
ATOM 800 N N . ALA A 1 109 ? 4.415 3.446 21.385 1.00 65.38 109 ALA A N 1
ATOM 801 C CA . ALA A 1 109 ? 5.106 3.658 22.655 1.00 65.38 109 ALA A CA 1
ATOM 802 C C . ALA A 1 109 ? 4.128 4.001 23.804 1.00 65.38 109 ALA A C 1
ATOM 804 O O . ALA A 1 109 ? 3.042 4.535 23.541 1.00 65.38 109 ALA A O 1
ATOM 805 N N . PRO A 1 110 ? 4.505 3.727 25.070 1.00 66.62 110 PRO A N 1
ATOM 806 C CA . PRO A 1 110 ? 3.620 3.898 26.217 1.00 66.62 110 PRO A CA 1
ATOM 807 C C . PRO A 1 110 ? 3.004 5.296 26.238 1.00 66.62 110 PRO A C 1
ATOM 809 O O . PRO A 1 110 ? 3.710 6.302 26.168 1.00 66.62 110 PRO A O 1
ATOM 812 N N . HIS A 1 111 ? 1.677 5.366 26.318 1.00 71.00 111 HIS A N 1
ATOM 813 C CA . HIS A 1 111 ? 0.978 6.644 26.342 1.00 71.00 111 HIS A CA 1
ATOM 814 C C . HIS A 1 111 ? 1.281 7.375 27.658 1.00 71.00 111 HIS A C 1
ATOM 816 O O . HIS A 1 111 ? 0.819 6.963 28.717 1.00 71.00 111 HIS A O 1
ATOM 822 N N . THR A 1 112 ? 2.030 8.475 27.585 1.00 64.12 112 THR A N 1
ATOM 823 C CA . THR A 1 112 ? 2.449 9.291 28.742 1.00 64.12 112 THR A CA 1
ATOM 824 C C . THR A 1 112 ? 1.415 10.341 29.168 1.00 64.12 112 THR A C 1
ATOM 826 O O . THR A 1 112 ? 1.653 11.112 30.093 1.00 64.12 112 THR A O 1
ATOM 829 N N . GLY A 1 113 ? 0.264 10.398 28.494 1.00 68.00 113 GLY A N 1
ATOM 830 C CA . GLY A 1 113 ? -0.772 11.399 28.744 1.00 68.00 113 GLY A CA 1
ATOM 831 C C . GLY A 1 113 ? -1.758 11.040 29.867 1.00 68.00 113 GLY A C 1
ATOM 832 O O . GLY A 1 113 ? -1.847 9.877 30.278 1.00 68.00 113 GLY A O 1
ATOM 833 N N . PRO A 1 114 ? -2.572 12.020 30.313 1.00 70.81 114 PRO A N 1
ATOM 834 C CA . PRO A 1 114 ? -3.660 11.782 31.259 1.00 70.81 114 PRO A CA 1
ATOM 835 C C . PRO A 1 114 ? -4.562 10.658 30.745 1.00 70.81 114 PRO A C 1
ATOM 837 O O . PRO A 1 114 ? -4.837 10.562 29.547 1.00 70.81 114 PRO A O 1
ATOM 840 N N . THR A 1 115 ? -4.979 9.773 31.645 1.00 78.75 115 THR A N 1
ATOM 841 C CA . THR A 1 115 ? -5.693 8.547 31.290 1.00 78.75 115 THR A CA 1
ATOM 842 C C . THR A 1 115 ? -6.823 8.294 32.280 1.00 78.75 115 THR A C 1
ATOM 844 O O . THR A 1 115 ? -6.641 8.449 33.484 1.00 78.75 115 THR A O 1
ATOM 847 N N . THR A 1 116 ? -7.983 7.886 31.772 1.00 86.19 116 THR A N 1
ATOM 848 C CA . THR A 1 116 ? -9.158 7.518 32.572 1.00 86.19 116 THR A CA 1
ATOM 849 C C . THR A 1 116 ? -9.292 5.991 32.685 1.00 86.19 116 THR A C 1
ATOM 851 O O . THR A 1 116 ? -8.714 5.252 31.876 1.00 86.19 116 THR A O 1
ATOM 854 N N . PRO A 1 117 ? -10.068 5.467 33.653 1.00 86.12 117 PRO A N 1
ATOM 855 C CA . PRO A 1 117 ? -10.339 4.030 33.755 1.00 86.12 117 PRO A CA 1
ATOM 856 C C . PRO A 1 117 ? -10.980 3.439 32.489 1.00 86.12 117 PRO A C 1
ATOM 858 O O . PRO A 1 117 ? -10.603 2.347 32.052 1.00 86.12 117 PRO A O 1
ATOM 861 N N . ALA A 1 118 ? -11.893 4.181 31.855 1.00 85.38 118 ALA A N 1
ATOM 862 C CA . ALA A 1 118 ? -12.525 3.788 30.598 1.00 85.38 118 ALA A CA 1
ATOM 863 C C . ALA A 1 118 ? -11.495 3.657 29.464 1.00 85.38 118 ALA A C 1
ATOM 865 O O . ALA A 1 118 ? -11.464 2.646 28.759 1.00 85.38 118 ALA A O 1
ATOM 866 N N . LEU A 1 119 ? -10.570 4.618 29.352 1.00 87.19 119 LEU A N 1
ATOM 867 C CA . LEU A 1 119 ? -9.481 4.568 28.377 1.00 87.19 119 LEU A CA 1
ATOM 868 C C . LEU A 1 119 ? -8.543 3.384 28.585 1.00 87.19 119 LEU A C 1
ATOM 870 O O . LEU A 1 119 ? -8.149 2.725 27.623 1.00 87.19 119 LEU A O 1
ATOM 874 N N . ASN A 1 120 ? -8.199 3.088 29.837 1.00 88.12 120 ASN A N 1
ATOM 875 C CA . ASN A 1 120 ? -7.387 1.922 30.168 1.00 88.12 120 ASN A CA 1
ATOM 876 C C . ASN A 1 120 ? -8.092 0.616 29.808 1.00 88.12 120 ASN A C 1
ATOM 878 O O . ASN A 1 120 ? -7.462 -0.296 29.274 1.00 88.12 120 ASN A O 1
ATOM 882 N N . THR A 1 121 ? -9.396 0.537 30.056 1.00 89.69 121 THR A N 1
ATOM 883 C CA . THR A 1 121 ? -10.208 -0.626 29.688 1.00 89.69 121 THR A CA 1
ATOM 884 C C . THR A 1 121 ? -10.219 -0.819 28.174 1.00 89.69 121 THR A C 1
ATOM 886 O O . THR A 1 121 ? -9.962 -1.925 27.697 1.00 89.69 121 THR A O 1
ATOM 889 N N . LEU A 1 122 ? -10.397 0.263 27.409 1.00 90.19 122 LEU A N 1
ATOM 890 C CA . LEU A 1 122 ? -10.352 0.215 25.950 1.00 90.19 122 LEU A CA 1
ATOM 891 C C . LEU A 1 122 ? -8.971 -0.203 25.425 1.00 90.19 122 LEU A C 1
ATOM 893 O O . LEU A 1 122 ? -8.878 -1.094 24.583 1.00 90.19 122 LEU A O 1
ATOM 897 N N . ARG A 1 123 ? -7.885 0.371 25.957 1.00 90.69 123 ARG A N 1
ATOM 898 C CA . ARG A 1 123 ? -6.509 -0.010 25.589 1.00 90.69 123 ARG A CA 1
ATOM 899 C C . ARG A 1 123 ? -6.225 -1.484 25.874 1.00 90.69 123 ARG A C 1
ATOM 901 O O . ARG A 1 123 ? -5.662 -2.166 25.022 1.00 90.69 123 ARG A O 1
ATOM 908 N N . ARG A 1 124 ? -6.658 -2.003 27.029 1.00 90.44 124 ARG A N 1
ATOM 909 C CA . ARG A 1 124 ? -6.534 -3.432 27.370 1.00 90.44 124 ARG A CA 1
ATOM 910 C C . ARG A 1 124 ? -7.317 -4.310 26.399 1.00 90.44 124 ARG A C 1
ATOM 912 O O . ARG A 1 124 ? -6.774 -5.301 25.920 1.00 90.44 124 ARG A O 1
ATOM 919 N N . ALA A 1 125 ? -8.556 -3.938 26.073 1.00 90.38 125 ALA A N 1
ATOM 920 C CA . ALA A 1 125 ? -9.374 -4.679 25.116 1.00 90.38 125 ALA A CA 1
ATOM 921 C C . ALA A 1 125 ? -8.708 -4.741 23.730 1.00 90.38 125 ALA A C 1
ATOM 923 O O . ALA A 1 125 ? -8.627 -5.816 23.132 1.00 90.38 125 ALA A O 1
ATOM 924 N N . LEU A 1 126 ? -8.160 -3.618 23.255 1.00 91.38 126 LEU A N 1
ATOM 925 C CA . LEU A 1 126 ? -7.408 -3.561 22.001 1.00 91.38 126 LEU A CA 1
ATOM 926 C C . LEU A 1 126 ? -6.120 -4.385 22.065 1.00 91.38 126 LEU A C 1
ATOM 928 O O . LEU A 1 126 ? -5.823 -5.090 21.110 1.00 91.38 126 LEU A O 1
ATOM 932 N N . ALA A 1 127 ? -5.381 -4.365 23.177 1.00 90.44 127 ALA A N 1
ATOM 933 C CA . ALA A 1 127 ? -4.166 -5.165 23.346 1.00 90.44 127 ALA A CA 1
ATOM 9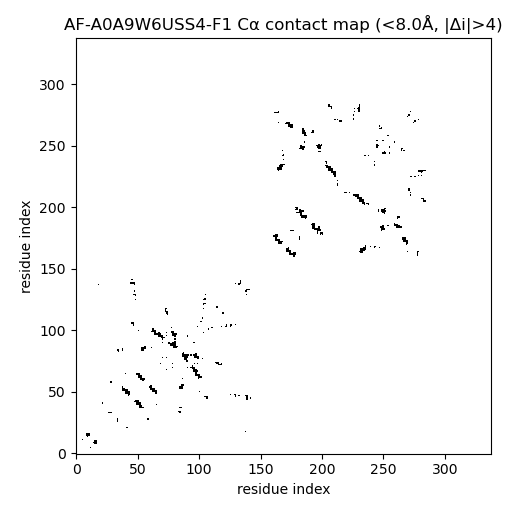34 C C . ALA A 1 127 ? -4.452 -6.678 23.335 1.00 90.44 127 ALA A C 1
ATOM 936 O O . ALA A 1 127 ? -3.766 -7.430 22.642 1.00 90.44 127 ALA A O 1
ATOM 937 N N . VAL A 1 128 ? -5.500 -7.126 24.037 1.00 91.81 128 VAL A N 1
ATOM 938 C CA . VAL A 1 128 ? -5.956 -8.528 24.005 1.00 91.81 128 VAL A CA 1
ATOM 939 C C . VAL A 1 128 ? -6.365 -8.924 22.590 1.00 91.81 128 VAL A C 1
ATOM 941 O O . VAL A 1 128 ? -6.016 -10.009 22.125 1.00 91.81 128 VAL A O 1
ATOM 944 N N . ARG A 1 129 ? -7.081 -8.043 21.885 1.00 88.94 129 ARG A N 1
ATOM 945 C CA . ARG A 1 129 ? -7.477 -8.280 20.498 1.00 88.94 129 ARG A CA 1
ATOM 946 C C . ARG A 1 129 ? -6.269 -8.369 19.569 1.00 88.94 129 ARG A C 1
ATOM 948 O O . ARG A 1 129 ? -6.217 -9.311 18.788 1.00 88.94 129 ARG A O 1
ATOM 955 N N . THR A 1 130 ? -5.295 -7.467 19.688 1.00 85.50 130 THR A N 1
ATOM 956 C CA . THR A 1 130 ? -4.033 -7.530 18.936 1.00 85.50 130 THR A CA 1
ATOM 957 C C . THR A 1 130 ? -3.338 -8.865 19.164 1.00 85.50 130 THR A C 1
ATOM 959 O O . THR A 1 130 ? -3.010 -9.532 18.195 1.00 85.50 130 THR A O 1
ATOM 962 N N . ARG A 1 131 ? -3.190 -9.305 20.423 1.00 87.06 131 ARG A N 1
ATOM 963 C CA . ARG A 1 131 ? -2.558 -10.593 20.742 1.00 87.06 131 ARG A CA 1
ATOM 964 C C . ARG A 1 131 ? -3.276 -11.761 20.071 1.00 87.06 131 ARG A C 1
ATOM 966 O O . ARG A 1 131 ? -2.630 -12.558 19.410 1.00 87.06 131 ARG A O 1
ATOM 973 N N . ARG A 1 132 ? -4.611 -11.805 20.142 1.00 84.88 132 ARG A N 1
ATOM 974 C CA . ARG A 1 132 ? -5.404 -12.822 19.429 1.00 84.88 132 ARG A CA 1
ATOM 975 C C . ARG A 1 132 ? -5.198 -12.762 17.914 1.00 84.88 132 ARG A C 1
ATOM 977 O O . ARG A 1 132 ? -5.150 -13.803 17.274 1.00 84.88 132 ARG A O 1
ATOM 984 N N . LEU A 1 133 ? -5.097 -11.567 17.329 1.00 78.62 133 LEU A N 1
ATOM 985 C CA . LEU A 1 133 ? -4.818 -11.409 15.899 1.00 78.62 133 LEU A CA 1
ATOM 986 C C . LEU A 1 133 ? -3.413 -11.906 15.540 1.00 78.62 133 LEU A C 1
ATOM 988 O O . LEU A 1 133 ? -3.259 -12.538 14.499 1.00 78.62 133 LEU A O 1
ATOM 992 N N . THR A 1 134 ? -2.418 -11.672 16.395 1.00 79.00 134 THR A N 1
ATOM 993 C CA . THR A 1 134 ? -1.061 -12.212 16.247 1.00 79.00 134 THR A CA 1
ATOM 994 C C . THR A 1 134 ? -1.051 -13.734 16.356 1.00 79.00 134 THR A C 1
ATOM 996 O O . THR A 1 134 ? -0.538 -14.389 15.456 1.00 79.00 134 THR A O 1
ATOM 999 N N . ASP A 1 135 ? -1.691 -14.302 17.382 1.00 77.75 135 ASP A N 1
ATOM 1000 C CA . ASP A 1 135 ? -1.773 -15.756 17.600 1.00 77.75 135 ASP A CA 1
ATOM 1001 C C . ASP A 1 135 ? -2.451 -16.478 16.419 1.00 77.75 135 ASP A C 1
ATOM 1003 O O . ASP A 1 135 ? -2.134 -17.620 16.099 1.00 77.75 135 ASP A O 1
ATOM 1007 N N . LEU A 1 136 ? -3.384 -15.800 15.744 1.00 74.06 136 LEU A N 1
ATOM 1008 C CA . LEU A 1 136 ? -4.092 -16.307 14.569 1.00 74.06 136 LEU A CA 1
ATOM 1009 C C . LEU A 1 136 ? -3.383 -16.003 13.232 1.00 74.06 136 LEU A C 1
ATOM 1011 O O . LEU A 1 136 ? -3.918 -16.356 12.181 1.00 74.06 136 LEU A O 1
ATOM 1015 N N . GLY A 1 137 ? -2.217 -15.348 13.251 1.00 67.25 137 GLY A N 1
ATOM 1016 C CA . GLY A 1 137 ? -1.436 -15.004 12.055 1.00 67.25 137 GLY A CA 1
ATOM 1017 C C . GLY A 1 137 ? -2.025 -13.876 11.196 1.00 67.25 137 GLY A C 1
ATOM 1018 O O . GLY A 1 137 ? -1.665 -13.741 10.030 1.00 67.25 137 GLY A O 1
ATOM 1019 N N . PHE A 1 138 ? -2.949 -13.075 11.737 1.00 59.50 138 PHE A N 1
ATOM 1020 C CA . PHE A 1 138 ? -3.589 -11.953 11.034 1.00 59.50 138 PHE A CA 1
ATOM 1021 C C . PHE A 1 138 ? -2.923 -10.594 11.293 1.00 59.50 138 PHE A C 1
ATOM 1023 O O . PHE A 1 138 ? -3.251 -9.623 10.609 1.00 59.50 138 PHE A O 1
ATOM 1030 N N . ALA A 1 139 ? -2.031 -10.494 12.281 1.00 57.25 139 ALA A N 1
ATOM 1031 C CA . ALA A 1 139 ? -1.264 -9.280 12.541 1.00 57.25 139 ALA A CA 1
ATOM 1032 C C . ALA A 1 139 ? 0.111 -9.341 11.849 1.00 57.25 139 ALA A C 1
ATOM 1034 O O . ALA A 1 139 ? 0.713 -10.415 11.810 1.00 57.25 139 ALA A O 1
ATOM 1035 N N . PRO A 1 140 ? 0.632 -8.210 11.340 1.00 50.38 140 PRO A N 1
ATOM 1036 C CA . PRO A 1 140 ? 2.022 -8.137 10.913 1.00 50.38 140 PRO A CA 1
ATOM 1037 C C . PRO A 1 140 ? 2.943 -8.371 12.113 1.00 50.38 140 PRO A C 1
ATOM 1039 O O . PRO A 1 140 ? 2.658 -7.917 13.224 1.00 50.38 140 PRO A O 1
ATOM 1042 N N . GLU A 1 141 ? 4.021 -9.114 11.880 1.00 43.66 141 GLU A N 1
ATOM 1043 C CA . GLU A 1 141 ? 5.024 -9.459 12.885 1.00 43.66 141 GLU A CA 1
ATOM 1044 C C . GLU A 1 141 ? 5.565 -8.178 13.552 1.00 43.66 141 GLU A C 1
ATOM 1046 O O . GLU A 1 141 ? 5.906 -7.218 12.850 1.00 43.66 141 GLU A O 1
ATOM 1051 N N . PRO A 1 142 ? 5.582 -8.090 14.896 1.00 44.44 142 PRO A N 1
ATOM 1052 C CA . PRO A 1 142 ? 6.106 -6.912 15.570 1.00 44.44 142 PRO A CA 1
ATOM 1053 C C . PRO A 1 142 ? 7.602 -6.757 15.249 1.00 44.44 142 PRO A C 1
ATOM 1055 O O . PRO A 1 142 ? 8.325 -7.753 15.227 1.00 44.44 142 PRO A O 1
ATOM 1058 N N . PRO A 1 143 ? 8.103 -5.527 15.034 1.00 40.00 143 PRO A N 1
ATOM 1059 C CA . PRO A 1 143 ? 9.534 -5.310 14.884 1.00 40.00 143 PRO A CA 1
ATOM 1060 C C . PRO A 1 143 ? 10.228 -5.715 16.189 1.00 40.00 143 PRO A C 1
ATOM 1062 O O . PRO A 1 143 ? 10.015 -5.098 17.235 1.00 40.00 143 PRO A O 1
ATOM 1065 N N . HIS A 1 144 ? 11.036 -6.773 16.139 1.00 37.16 144 HIS A N 1
ATOM 1066 C CA . HIS A 1 144 ? 11.893 -7.158 17.253 1.00 37.16 144 HIS A CA 1
ATOM 1067 C C . HIS A 1 144 ? 12.835 -5.991 17.608 1.00 37.16 144 HIS A C 1
ATOM 1069 O O . HIS A 1 144 ? 13.433 -5.400 16.703 1.00 37.16 144 HIS A O 1
ATOM 1075 N N . PRO A 1 145 ? 13.004 -5.642 18.897 1.00 39.62 145 PRO A N 1
ATOM 1076 C CA . PRO A 1 145 ? 14.012 -4.671 19.295 1.00 39.62 145 PRO A CA 1
ATOM 1077 C C . PRO A 1 145 ? 15.396 -5.272 19.026 1.00 39.62 145 PRO A C 1
ATOM 1079 O O . PRO A 1 145 ? 15.816 -6.219 19.692 1.00 39.62 145 PRO A O 1
ATOM 1082 N N . ALA A 1 146 ? 16.091 -4.739 18.022 1.00 36.53 146 ALA A N 1
ATOM 1083 C CA . ALA A 1 146 ? 17.466 -5.107 17.727 1.00 36.53 146 ALA A CA 1
ATOM 1084 C C . ALA A 1 146 ? 18.343 -4.789 18.946 1.00 36.53 146 ALA A C 1
ATOM 1086 O O . ALA A 1 146 ? 18.447 -3.641 19.379 1.00 36.53 146 ALA A O 1
ATOM 1087 N N . THR A 1 147 ? 18.949 -5.824 19.519 1.00 32.56 147 THR A N 1
ATOM 1088 C CA . THR A 1 147 ? 19.990 -5.674 20.537 1.00 32.56 147 THR A CA 1
ATOM 1089 C C . THR A 1 147 ? 21.242 -5.122 19.846 1.00 32.56 147 THR A C 1
ATOM 1091 O O . THR A 1 147 ? 21.653 -5.688 18.831 1.00 32.56 147 THR A O 1
ATOM 1094 N N . PRO A 1 148 ? 21.854 -4.026 20.326 1.00 38.59 148 PRO A N 1
ATOM 1095 C CA . PRO A 1 148 ? 23.061 -3.495 19.712 1.00 38.59 148 PRO A CA 1
ATOM 1096 C C . PRO A 1 148 ? 24.260 -4.338 20.156 1.00 38.59 148 PRO A C 1
ATOM 1098 O O . PRO A 1 148 ? 24.841 -4.102 21.213 1.00 38.59 148 PRO A O 1
ATOM 1101 N N . THR A 1 149 ? 24.649 -5.326 19.352 1.00 33.69 149 THR A N 1
ATOM 1102 C CA . THR A 1 149 ? 25.974 -5.938 19.483 1.00 33.69 149 THR A CA 1
ATOM 1103 C C . THR A 1 149 ? 26.951 -5.127 18.647 1.00 33.69 149 THR A C 1
ATOM 1105 O O . THR A 1 149 ? 27.052 -5.280 17.433 1.00 33.69 149 THR A O 1
ATOM 1108 N N . ALA A 1 150 ? 27.658 -4.223 19.319 1.00 42.69 150 ALA A N 1
ATOM 1109 C CA . ALA A 1 150 ? 28.864 -3.614 18.795 1.00 42.69 150 ALA A CA 1
ATOM 1110 C C . ALA A 1 150 ? 29.961 -4.681 18.703 1.00 42.69 150 ALA A C 1
ATOM 1112 O O . ALA A 1 150 ? 30.401 -5.174 19.738 1.00 42.69 150 ALA A O 1
ATOM 1113 N N . THR A 1 151 ? 30.435 -5.017 17.501 1.00 35.22 151 THR A N 1
ATOM 1114 C CA . THR A 1 151 ? 31.807 -5.513 17.290 1.00 35.22 151 THR A CA 1
ATOM 1115 C C . THR A 1 151 ? 32.234 -5.307 15.831 1.00 35.22 151 THR A C 1
ATOM 1117 O O . THR A 1 151 ? 31.696 -5.950 14.941 1.00 35.22 151 THR A O 1
ATOM 1120 N N . GLY A 1 152 ? 33.237 -4.444 15.629 1.00 33.38 152 GLY A N 1
ATOM 1121 C CA . GLY A 1 152 ? 34.260 -4.569 14.580 1.00 33.38 152 GLY A CA 1
ATOM 1122 C C . GLY A 1 152 ? 33.926 -4.099 13.152 1.00 33.38 152 GLY A C 1
ATOM 1123 O O . GLY A 1 152 ? 32.962 -4.573 12.558 1.00 33.38 152 GLY A O 1
ATOM 1124 N N . PRO A 1 153 ? 34.759 -3.236 12.535 1.00 44.09 153 PRO A N 1
ATOM 1125 C CA . PRO A 1 153 ? 34.750 -3.052 11.092 1.00 44.09 153 PRO A CA 1
ATOM 1126 C C . PRO A 1 153 ? 35.439 -4.260 10.447 1.00 44.09 153 PRO A C 1
ATOM 1128 O O . PRO A 1 153 ? 36.643 -4.466 10.595 1.00 44.09 153 PRO A O 1
ATOM 1131 N N . THR A 1 154 ? 34.679 -5.095 9.745 1.00 34.62 154 THR A N 1
ATOM 1132 C CA . THR A 1 154 ? 35.246 -6.072 8.813 1.00 34.62 154 THR A CA 1
ATOM 1133 C C . THR A 1 154 ? 34.425 -6.052 7.536 1.00 34.62 154 THR A C 1
ATOM 1135 O O . THR A 1 154 ? 33.241 -6.375 7.501 1.00 34.62 154 THR A O 1
ATOM 1138 N N . GLU A 1 155 ? 35.100 -5.571 6.505 1.00 46.66 155 GLU A N 1
ATOM 1139 C CA . GLU A 1 155 ? 34.707 -5.488 5.113 1.00 46.66 155 GLU A CA 1
ATOM 1140 C C . GLU A 1 155 ? 34.507 -6.901 4.546 1.00 46.66 155 GLU A C 1
ATOM 1142 O O . GLU A 1 155 ? 35.459 -7.587 4.192 1.00 46.66 155 GLU A O 1
ATOM 1147 N N . ALA A 1 156 ? 33.255 -7.353 4.526 1.00 41.31 156 ALA A N 1
ATOM 1148 C CA . ALA A 1 156 ? 32.724 -8.375 3.626 1.00 41.31 156 ALA A CA 1
ATOM 1149 C C . ALA A 1 156 ? 31.194 -8.346 3.758 1.00 41.31 156 ALA A C 1
ATOM 1151 O O . ALA A 1 156 ? 30.637 -8.888 4.709 1.00 41.31 156 ALA A O 1
ATOM 1152 N N . GLU A 1 157 ? 30.523 -7.650 2.837 1.00 44.94 157 GLU A N 1
ATOM 1153 C CA . GLU A 1 157 ? 29.061 -7.530 2.758 1.00 44.94 157 GLU A CA 1
ATOM 1154 C C . GLU A 1 157 ? 28.422 -8.934 2.669 1.00 44.94 157 GLU A C 1
ATOM 1156 O O . GLU A 1 157 ? 28.562 -9.600 1.639 1.00 44.94 157 GLU A O 1
ATOM 1161 N N . PRO A 1 158 ? 27.695 -9.426 3.694 1.00 40.28 158 PRO A N 1
ATOM 1162 C CA . PRO A 1 158 ? 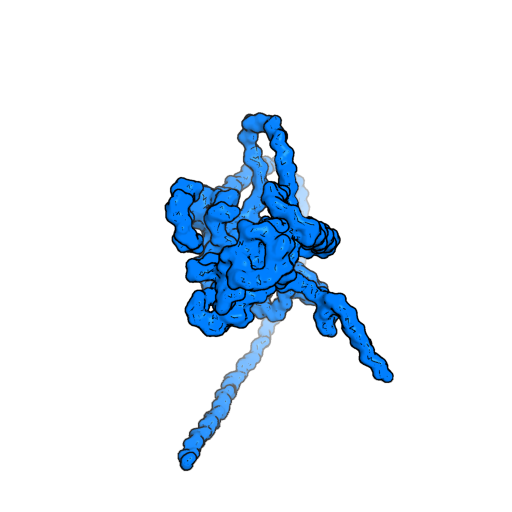26.863 -10.605 3.532 1.00 40.28 158 PRO A CA 1
ATOM 1163 C C . PRO A 1 158 ? 25.606 -10.147 2.793 1.00 40.28 158 PRO A C 1
ATOM 1165 O O . PRO A 1 158 ? 24.757 -9.443 3.344 1.00 40.28 158 PRO A O 1
ATOM 1168 N N . ALA A 1 159 ? 25.521 -10.510 1.515 1.00 56.12 159 ALA A N 1
ATOM 1169 C CA . ALA A 1 159 ? 24.415 -10.212 0.619 1.00 56.12 159 ALA A CA 1
ATOM 1170 C C . ALA A 1 159 ? 23.075 -10.724 1.183 1.00 56.12 159 ALA A C 1
ATOM 1172 O O . ALA A 1 159 ? 22.676 -11.869 0.968 1.00 56.12 159 ALA A O 1
ATOM 1173 N N . ALA A 1 160 ? 22.349 -9.861 1.897 1.00 51.03 160 ALA A N 1
ATOM 1174 C CA . ALA A 1 160 ? 20.934 -10.076 2.180 1.00 51.03 160 ALA A CA 1
ATOM 1175 C C . ALA A 1 160 ? 20.176 -10.277 0.851 1.00 51.03 160 ALA A C 1
ATOM 1177 O O . ALA A 1 160 ? 20.579 -9.691 -0.157 1.00 51.03 160 ALA A O 1
ATOM 1178 N N . PRO A 1 161 ? 19.082 -11.060 0.802 1.00 52.88 161 PRO A N 1
ATOM 1179 C CA . PRO A 1 161 ? 18.295 -11.225 -0.418 1.00 52.88 161 PRO A CA 1
ATOM 1180 C C . PRO A 1 161 ? 17.701 -9.872 -0.833 1.00 52.88 161 PRO A C 1
ATOM 1182 O O . PRO A 1 161 ? 16.692 -9.415 -0.296 1.00 52.88 161 PRO A O 1
ATOM 1185 N N . GLN A 1 162 ? 18.377 -9.204 -1.768 1.00 74.69 162 GLN A N 1
ATOM 1186 C CA . GLN A 1 162 ? 18.064 -7.837 -2.161 1.00 74.69 162 GLN A CA 1
ATOM 1187 C C . GLN A 1 162 ? 16.764 -7.822 -2.963 1.00 74.69 162 GLN A C 1
ATOM 1189 O O . GLN A 1 162 ? 16.608 -8.543 -3.947 1.00 74.69 162 GLN A O 1
ATOM 1194 N N . ARG A 1 163 ? 15.814 -7.003 -2.513 1.00 91.00 163 ARG A N 1
ATOM 1195 C CA . ARG A 1 163 ? 14.542 -6.749 -3.188 1.00 91.00 163 ARG A CA 1
ATOM 1196 C C . ARG A 1 163 ? 14.757 -5.640 -4.224 1.00 91.00 163 ARG A C 1
ATOM 1198 O O . ARG A 1 163 ? 14.967 -4.499 -3.817 1.00 91.00 163 ARG A O 1
ATOM 1205 N N . PRO A 1 164 ? 14.773 -5.951 -5.528 1.00 93.19 164 PRO A N 1
ATOM 1206 C CA . PRO A 1 164 ? 15.054 -4.967 -6.562 1.00 93.19 164 PRO A CA 1
ATOM 1207 C C . PRO A 1 164 ? 13.881 -4.011 -6.792 1.00 93.19 164 PRO A C 1
ATOM 1209 O O . PRO A 1 164 ? 12.717 -4.379 -6.611 1.00 93.19 164 PRO A O 1
ATOM 1212 N N . ILE A 1 165 ? 14.194 -2.794 -7.233 1.00 94.31 165 ILE A N 1
ATOM 1213 C CA . ILE A 1 165 ? 13.206 -1.824 -7.707 1.00 94.31 165 ILE A CA 1
ATOM 1214 C C . ILE A 1 165 ? 12.950 -2.116 -9.186 1.00 94.31 165 ILE A C 1
ATOM 1216 O O . ILE A 1 165 ? 13.885 -2.205 -9.976 1.00 94.31 165 ILE A O 1
ATOM 1220 N N . VAL A 1 166 ? 11.688 -2.285 -9.563 1.00 94.88 166 VAL A N 1
ATOM 1221 C CA . VAL A 1 166 ? 11.246 -2.633 -10.915 1.00 94.88 166 VAL A CA 1
ATOM 1222 C C . VAL A 1 166 ? 10.352 -1.521 -11.442 1.00 94.88 166 VAL A C 1
ATOM 1224 O O . VAL A 1 166 ? 9.404 -1.116 -10.771 1.00 94.88 166 VAL A O 1
ATOM 1227 N N . HIS A 1 167 ? 10.625 -1.034 -12.648 1.00 94.62 167 HIS A N 1
ATOM 1228 C CA . HIS A 1 167 ? 9.798 -0.037 -13.317 1.00 94.62 167 HIS A CA 1
ATOM 1229 C C . HIS A 1 167 ? 8.952 -0.701 -14.400 1.00 94.62 167 HIS A C 1
ATOM 1231 O O . HIS A 1 167 ? 9.477 -1.197 -15.395 1.00 94.62 167 HIS A O 1
ATOM 1237 N N . MET A 1 168 ? 7.636 -0.705 -14.197 1.00 94.25 168 MET A N 1
ATOM 1238 C CA . MET A 1 168 ? 6.645 -1.237 -15.136 1.00 94.25 168 MET A CA 1
ATOM 1239 C C . MET A 1 168 ? 5.362 -0.422 -15.056 1.00 94.25 168 MET A C 1
ATOM 1241 O O . MET A 1 168 ? 5.000 0.066 -13.983 1.00 94.25 168 MET A O 1
ATOM 1245 N N . LEU A 1 169 ? 4.639 -0.307 -16.172 1.00 91.94 169 LEU A N 1
ATOM 1246 C CA . LEU A 1 169 ? 3.377 0.436 -16.238 1.00 91.94 169 LEU A CA 1
ATOM 1247 C C . LEU A 1 169 ? 3.536 1.876 -15.703 1.00 91.94 169 LEU A C 1
ATOM 1249 O O . LEU A 1 169 ? 2.698 2.362 -14.942 1.00 91.94 169 LEU A O 1
ATOM 1253 N N . HIS A 1 170 ? 4.661 2.519 -16.042 1.00 88.19 170 HIS A N 1
ATOM 1254 C CA . HIS A 1 170 ? 5.055 3.865 -15.595 1.00 88.19 170 HIS A CA 1
ATOM 1255 C C . HIS A 1 170 ? 5.129 4.061 -14.070 1.00 88.19 170 HIS A C 1
ATOM 1257 O O . HIS A 1 170 ? 5.079 5.186 -13.582 1.00 88.19 170 HIS A O 1
ATOM 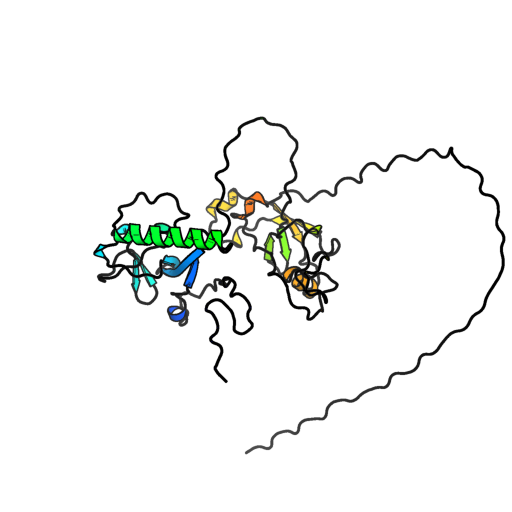1263 N N . THR A 1 171 ? 5.240 2.977 -13.299 1.00 89.62 171 THR A N 1
ATOM 1264 C CA . THR A 1 171 ? 5.292 3.015 -11.834 1.00 89.62 171 THR A CA 1
ATOM 1265 C C . THR A 1 171 ? 6.483 2.205 -11.329 1.00 89.62 171 THR A C 1
ATOM 1267 O O . THR A 1 171 ? 6.796 1.139 -11.863 1.00 89.62 171 THR A O 1
ATOM 1270 N N . HIS A 1 172 ? 7.132 2.691 -10.272 1.00 92.62 172 HIS A N 1
ATOM 1271 C CA . HIS A 1 172 ? 8.168 1.943 -9.565 1.00 92.62 172 HIS A CA 1
ATOM 1272 C C . HIS A 1 172 ? 7.533 1.005 -8.534 1.00 92.62 172 HIS A C 1
ATOM 1274 O O . HIS A 1 172 ? 6.697 1.414 -7.725 1.00 92.62 172 HIS A O 1
ATOM 1280 N N . TYR A 1 173 ? 7.954 -0.253 -8.544 1.00 94.56 173 TYR A N 1
ATOM 1281 C CA . TYR A 1 173 ? 7.554 -1.273 -7.587 1.00 94.56 173 TYR A CA 1
ATOM 1282 C C . TYR A 1 173 ? 8.783 -1.861 -6.908 1.00 94.56 173 TYR A C 1
ATOM 1284 O O . TYR A 1 173 ? 9.795 -2.115 -7.551 1.00 94.56 173 TYR A O 1
ATOM 1292 N N . LEU A 1 174 ? 8.682 -2.133 -5.616 1.00 94.81 174 LEU A N 1
ATOM 1293 C CA . LEU A 1 174 ? 9.625 -2.971 -4.905 1.00 94.81 174 LEU A CA 1
ATOM 1294 C C . LEU A 1 174 ? 9.218 -4.435 -5.096 1.00 94.81 174 LEU A C 1
ATOM 1296 O O . LEU A 1 174 ? 8.102 -4.846 -4.757 1.00 94.81 174 LEU A O 1
ATOM 1300 N N . ALA A 1 175 ? 10.121 -5.229 -5.662 1.00 94.00 175 ALA A N 1
ATOM 1301 C CA . ALA A 1 175 ? 9.902 -6.654 -5.837 1.00 94.00 175 ALA A CA 1
ATOM 1302 C C . ALA A 1 175 ? 9.837 -7.375 -4.480 1.00 94.00 175 ALA A C 1
ATOM 1304 O O . ALA A 1 175 ? 10.508 -6.979 -3.527 1.00 94.00 175 ALA A O 1
ATOM 1305 N N . PRO A 1 176 ? 9.083 -8.476 -4.359 1.00 90.62 176 PRO A N 1
ATOM 1306 C CA . PRO A 1 176 ? 9.013 -9.234 -3.108 1.00 90.62 176 PRO A CA 1
ATOM 1307 C C . PRO A 1 176 ? 10.338 -9.912 -2.742 1.00 90.62 176 PRO A C 1
ATOM 1309 O O . PRO A 1 176 ? 10.627 -10.140 -1.570 1.00 90.62 176 PRO A O 1
ATOM 1312 N N . ARG A 1 177 ? 11.134 -10.266 -3.754 1.00 91.62 177 ARG A N 1
ATOM 1313 C CA . ARG A 1 177 ? 12.356 -11.077 -3.676 1.00 91.62 177 ARG A CA 1
ATOM 1314 C C . ARG A 1 177 ? 13.281 -10.714 -4.845 1.00 91.62 177 ARG A C 1
ATOM 1316 O O . ARG A 1 177 ? 12.807 -10.051 -5.771 1.00 91.62 177 ARG A O 1
ATOM 1323 N N . PRO A 1 178 ? 14.547 -11.174 -4.856 1.00 90.75 178 PRO A N 1
ATOM 1324 C CA . PRO A 1 178 ? 15.384 -11.103 -6.053 1.00 90.75 178 PRO A CA 1
ATOM 1325 C C . PRO A 1 178 ? 14.644 -11.643 -7.284 1.00 90.75 178 PRO A C 1
ATOM 1327 O O . PRO A 1 178 ? 13.941 -12.648 -7.161 1.00 90.75 178 PRO A O 1
ATOM 1330 N N . LEU A 1 179 ? 14.822 -11.015 -8.455 1.00 89.94 179 LEU A N 1
ATOM 1331 C CA . LEU A 1 179 ? 14.106 -11.362 -9.698 1.00 89.94 179 LEU A CA 1
ATOM 1332 C C . LEU A 1 179 ? 14.001 -12.879 -9.964 1.00 89.94 179 LEU A C 1
ATOM 1334 O O . LEU A 1 179 ? 12.874 -13.369 -10.045 1.00 89.94 179 LEU A O 1
ATOM 1338 N N . PRO A 1 180 ? 15.098 -13.672 -9.969 1.00 88.56 180 PRO A N 1
ATOM 1339 C CA . PRO A 1 180 ? 15.019 -15.107 -10.282 1.00 88.56 180 PRO A CA 1
ATOM 1340 C C . PRO A 1 180 ? 14.247 -15.939 -9.240 1.00 88.56 180 PRO A C 1
ATOM 1342 O O . PRO A 1 180 ? 13.843 -17.080 -9.499 1.00 88.56 180 PRO A O 1
ATOM 1345 N N . ALA A 1 181 ? 14.034 -15.388 -8.043 1.00 89.94 181 ALA A N 1
ATOM 1346 C CA . ALA A 1 181 ? 13.299 -16.023 -6.956 1.00 89.94 181 ALA A CA 1
ATOM 1347 C C . ALA A 1 181 ? 11.801 -15.664 -6.945 1.00 89.94 181 ALA A C 1
ATOM 1349 O O . ALA A 1 181 ? 11.043 -16.241 -6.157 1.00 89.94 181 ALA A O 1
ATOM 1350 N N . ILE A 1 182 ? 11.345 -14.741 -7.799 1.00 92.50 182 ILE A N 1
ATOM 1351 C CA . ILE A 1 182 ? 9.929 -14.377 -7.895 1.00 92.50 182 ILE A CA 1
ATOM 1352 C C . ILE A 1 182 ? 9.179 -15.522 -8.579 1.00 92.50 182 ILE A C 1
ATOM 1354 O O . ILE A 1 182 ? 9.423 -15.856 -9.736 1.00 92.50 182 ILE A O 1
ATOM 1358 N N . ARG A 1 183 ? 8.248 -16.149 -7.855 1.00 94.12 183 ARG A N 1
ATOM 1359 C CA . ARG A 1 183 ? 7.472 -17.296 -8.349 1.00 94.12 183 ARG A CA 1
ATOM 1360 C C . ARG A 1 183 ? 6.112 -16.884 -8.870 1.00 94.12 183 ARG A C 1
ATOM 1362 O O . ARG A 1 183 ? 5.472 -16.000 -8.294 1.00 94.12 183 ARG A O 1
ATOM 1369 N N . CYS A 1 184 ? 5.659 -17.589 -9.899 1.00 94.81 184 CYS A N 1
ATOM 1370 C CA . CYS A 1 184 ? 4.324 -17.442 -10.450 1.00 94.81 184 CYS A CA 1
ATOM 1371 C C . CYS A 1 184 ? 3.244 -17.642 -9.367 1.00 94.81 184 CYS A C 1
ATOM 1373 O O . CYS A 1 184 ? 3.374 -18.511 -8.504 1.00 94.81 184 CYS A O 1
ATOM 1375 N N . VAL A 1 185 ? 2.191 -16.823 -9.382 1.00 95.19 185 VAL A N 1
ATOM 1376 C CA . VAL A 1 185 ? 1.056 -16.953 -8.444 1.00 95.19 185 VAL A CA 1
ATOM 1377 C C . VAL A 1 185 ? -0.064 -17.857 -8.965 1.00 95.19 185 VAL A C 1
ATOM 1379 O O . VAL A 1 185 ? -0.917 -18.272 -8.183 1.00 95.19 185 VAL A O 1
ATOM 1382 N N . ALA A 1 186 ? -0.050 -18.205 -10.254 1.00 94.06 186 ALA A N 1
ATOM 1383 C CA . ALA A 1 186 ? -1.082 -19.028 -10.874 1.00 94.06 186 ALA A CA 1
ATOM 1384 C C . ALA A 1 186 ? -1.104 -20.457 -10.308 1.00 94.06 186 ALA A C 1
ATOM 1386 O O . ALA A 1 186 ? -0.078 -21.012 -9.897 1.00 94.06 186 ALA A O 1
ATOM 1387 N N . GLN A 1 187 ? -2.292 -21.049 -10.319 1.00 92.75 187 GLN A N 1
ATOM 1388 C CA . GLN A 1 187 ? -2.556 -22.413 -9.896 1.00 92.75 187 GLN A CA 1
ATOM 1389 C C . GLN A 1 187 ? -2.250 -23.414 -11.018 1.00 92.75 187 GLN A C 1
ATOM 1391 O O . GLN A 1 187 ? -2.650 -23.223 -12.166 1.00 92.75 187 GLN A O 1
ATOM 1396 N N . THR A 1 188 ? -1.577 -24.512 -10.686 1.00 92.44 188 THR A N 1
ATOM 1397 C CA . THR A 1 188 ? -1.373 -25.647 -11.595 1.00 92.44 188 THR A CA 1
ATOM 1398 C C . THR A 1 188 ? -2.622 -26.535 -11.665 1.00 92.44 188 THR A C 1
ATOM 1400 O O . THR A 1 188 ? -3.543 -26.429 -10.854 1.00 92.44 188 THR A O 1
ATOM 1403 N N . ARG A 1 189 ? -2.640 -27.507 -12.589 1.00 89.69 189 ARG A N 1
ATOM 1404 C CA . ARG A 1 189 ? -3.701 -28.534 -12.637 1.00 89.69 189 ARG A CA 1
ATOM 1405 C C . ARG A 1 189 ? -3.804 -29.362 -11.348 1.00 89.69 189 ARG A C 1
ATOM 1407 O O . ARG A 1 189 ? -4.891 -29.827 -11.027 1.00 89.69 189 ARG A O 1
ATOM 1414 N N . THR A 1 190 ? -2.708 -29.509 -10.598 1.00 89.81 190 THR A N 1
ATOM 1415 C CA . THR A 1 190 ? -2.674 -30.210 -9.299 1.00 89.81 190 THR A CA 1
ATOM 1416 C C . THR A 1 190 ? -3.158 -29.347 -8.134 1.00 89.81 190 THR A C 1
ATOM 1418 O O . THR A 1 190 ? -3.116 -29.789 -6.995 1.00 89.81 190 THR A O 1
ATOM 1421 N N . ARG A 1 191 ? -3.660 -28.135 -8.414 1.00 88.06 191 ARG A N 1
ATOM 1422 C CA . ARG A 1 191 ? -4.103 -27.130 -7.437 1.00 88.06 191 ARG A CA 1
ATOM 1423 C C . ARG A 1 191 ? -2.995 -26.503 -6.587 1.00 88.06 191 ARG A C 1
ATOM 1425 O O . ARG A 1 191 ? -3.309 -25.718 -5.694 1.00 88.06 191 ARG A O 1
ATOM 1432 N N . ASP A 1 192 ? -1.734 -26.745 -6.926 1.00 90.19 192 ASP A N 1
ATOM 1433 C CA . ASP A 1 192 ? -0.578 -26.137 -6.267 1.00 90.19 192 ASP A CA 1
ATOM 1434 C C . ASP A 1 192 ? -0.183 -24.801 -6.906 1.00 90.19 192 ASP A C 1
ATOM 1436 O O . ASP A 1 192 ? -0.538 -24.501 -8.049 1.00 90.19 192 ASP A O 1
ATOM 1440 N N . ARG A 1 193 ? 0.612 -23.997 -6.190 1.00 91.56 193 ARG A N 1
ATOM 1441 C CA . ARG A 1 193 ? 1.243 -22.801 -6.765 1.00 91.56 193 ARG A CA 1
ATOM 1442 C C . ARG A 1 193 ? 2.261 -23.209 -7.831 1.00 91.56 193 ARG A C 1
ATOM 1444 O O . ARG A 1 193 ? 3.117 -24.068 -7.600 1.00 91.56 193 ARG A O 1
ATOM 1451 N N . CYS A 1 194 ? 2.211 -22.550 -8.984 1.00 93.12 194 CYS A N 1
ATOM 1452 C CA . CYS A 1 194 ? 3.193 -22.738 -10.042 1.00 93.12 194 CYS A CA 1
ATOM 1453 C C . CYS A 1 194 ? 4.617 -22.419 -9.546 1.00 93.12 194 CYS A C 1
ATOM 1455 O O . CYS A 1 194 ? 4.889 -21.344 -9.012 1.00 93.12 194 CYS A O 1
ATOM 1457 N N . ARG A 1 195 ? 5.547 -23.358 -9.757 1.00 92.00 195 ARG A N 1
ATOM 1458 C CA . ARG A 1 195 ? 6.952 -23.229 -9.331 1.00 92.00 195 ARG A CA 1
ATOM 1459 C C . ARG A 1 195 ? 7.841 -22.486 -10.331 1.00 92.00 195 ARG A C 1
ATOM 1461 O O . ARG A 1 195 ? 8.983 -22.179 -9.999 1.00 92.00 195 ARG A O 1
ATOM 1468 N N . HIS A 1 196 ? 7.336 -22.188 -11.528 1.00 92.56 196 HIS A N 1
ATOM 1469 C CA . HIS A 1 196 ? 8.094 -21.458 -12.543 1.00 92.56 196 HIS A CA 1
ATOM 1470 C C . HIS A 1 196 ? 8.343 -20.005 -12.106 1.00 92.56 196 HIS A C 1
ATOM 1472 O O . HIS A 1 196 ? 7.489 -19.412 -11.426 1.00 92.56 196 HIS A O 1
ATOM 1478 N N . PRO A 1 197 ? 9.494 -19.419 -12.480 1.00 93.12 197 PRO A N 1
ATOM 1479 C CA . PRO A 1 197 ? 9.751 -18.009 -12.234 1.00 93.12 197 PRO A CA 1
ATOM 1480 C C . PRO A 1 197 ? 8.712 -17.157 -12.970 1.00 93.12 197 PRO A C 1
ATOM 1482 O O . PRO A 1 197 ? 8.318 -17.466 -14.092 1.00 93.12 197 PRO A O 1
ATOM 1485 N N . ALA A 1 198 ? 8.218 -16.111 -12.309 1.00 91.44 198 ALA A N 1
ATOM 1486 C CA . ALA A 1 198 ? 7.334 -15.134 -12.946 1.00 91.44 198 ALA A CA 1
ATOM 1487 C C . ALA A 1 198 ? 8.099 -14.226 -13.921 1.00 91.44 198 ALA A C 1
ATOM 1489 O O . ALA A 1 198 ? 7.496 -13.618 -14.799 1.00 91.44 198 ALA A O 1
ATOM 1490 N N . THR A 1 199 ? 9.412 -14.139 -13.730 1.00 88.31 199 THR A N 1
ATOM 1491 C CA . THR A 1 199 ? 10.333 -13.320 -14.505 1.00 88.31 199 THR A CA 1
ATOM 1492 C C . THR A 1 199 ? 11.033 -14.169 -15.550 1.00 88.31 199 THR A C 1
ATOM 1494 O O . THR A 1 199 ? 11.470 -15.281 -15.240 1.00 88.31 199 THR A O 1
ATOM 1497 N N . ASP A 1 200 ? 11.219 -13.610 -16.732 1.00 84.38 200 ASP A N 1
ATOM 1498 C CA . ASP A 1 200 ? 12.244 -14.051 -17.666 1.00 84.38 200 ASP A CA 1
ATOM 1499 C C . ASP A 1 200 ? 13.437 -13.082 -17.550 1.00 84.38 200 ASP A C 1
ATOM 1501 O O . ASP A 1 200 ? 13.210 -11.867 -17.534 1.00 84.38 200 ASP A O 1
ATOM 1505 N N . PRO A 1 201 ? 14.683 -13.560 -17.381 1.00 73.19 201 PRO A N 1
ATOM 1506 C CA . PRO A 1 201 ? 15.853 -12.684 -17.322 1.00 73.19 201 PRO A CA 1
ATOM 1507 C C . PRO A 1 201 ? 16.037 -11.807 -18.573 1.00 73.19 201 PRO A C 1
ATOM 1509 O O . PRO A 1 201 ? 16.592 -10.715 -18.441 1.00 73.19 201 PRO A O 1
ATOM 1512 N N . ASP A 1 202 ? 15.524 -12.226 -19.736 1.00 83.44 202 ASP A N 1
ATOM 1513 C CA . ASP A 1 202 ? 15.698 -11.515 -21.012 1.00 83.44 202 ASP A CA 1
ATOM 1514 C C . ASP A 1 202 ? 14.638 -10.421 -21.254 1.00 83.44 202 ASP A C 1
ATOM 1516 O O . ASP A 1 202 ? 14.705 -9.654 -22.214 1.00 83.44 202 ASP A O 1
ATOM 1520 N N . GLU A 1 203 ? 13.645 -10.312 -20.373 1.00 88.50 203 GLU A N 1
ATOM 1521 C CA . GLU A 1 203 ? 12.509 -9.399 -20.514 1.00 88.50 203 GLU A CA 1
ATOM 1522 C C . GLU A 1 203 ? 12.739 -8.028 -19.873 1.00 88.50 203 GLU A C 1
ATOM 1524 O O . GLU A 1 203 ? 11.804 -7.269 -19.648 1.00 88.50 203 GLU A O 1
ATOM 1529 N N . GLY A 1 204 ? 13.970 -7.657 -19.563 1.00 90.12 204 GLY A N 1
ATOM 1530 C CA . GLY A 1 204 ? 14.241 -6.352 -18.985 1.00 90.12 204 GLY A CA 1
ATOM 1531 C C . GLY A 1 204 ? 15.717 -6.057 -18.895 1.00 90.12 204 GLY A C 1
ATOM 1532 O O . GLY A 1 204 ? 16.571 -6.891 -19.185 1.00 90.12 204 GLY A O 1
ATOM 1533 N N . ARG A 1 205 ? 16.025 -4.837 -18.469 1.00 92.94 205 ARG A N 1
ATOM 1534 C CA . ARG A 1 205 ? 17.407 -4.397 -18.296 1.00 92.94 205 ARG A CA 1
ATOM 1535 C C . ARG A 1 205 ? 17.575 -3.562 -17.049 1.00 92.94 205 ARG A C 1
ATOM 1537 O O . ARG A 1 205 ? 16.677 -2.828 -16.643 1.00 92.94 205 ARG A O 1
ATOM 1544 N N . TRP A 1 206 ? 18.759 -3.639 -16.472 1.00 93.75 206 TRP A N 1
ATOM 1545 C CA . TRP A 1 206 ? 19.164 -2.756 -15.394 1.00 93.75 206 TRP A CA 1
ATOM 1546 C C . TRP A 1 206 ? 19.529 -1.376 -15.942 1.00 93.75 206 TRP A C 1
ATOM 1548 O O . TRP A 1 206 ? 20.319 -1.263 -16.875 1.00 93.75 206 TRP A O 1
ATOM 1558 N N . THR A 1 207 ? 18.958 -0.324 -15.360 1.00 93.94 207 THR A N 1
ATOM 1559 C CA . THR A 1 207 ? 19.285 1.071 -15.679 1.00 93.94 207 THR A CA 1
ATOM 1560 C C . THR A 1 207 ? 19.355 1.906 -14.407 1.00 93.94 207 THR A C 1
ATOM 1562 O O . THR A 1 207 ? 18.710 1.587 -13.408 1.00 93.94 207 THR A O 1
ATOM 1565 N N . LEU A 1 208 ? 20.142 2.978 -14.441 1.00 93.38 208 LEU A N 1
ATOM 1566 C CA . LEU A 1 208 ? 20.084 4.019 -13.423 1.00 93.38 208 LEU A CA 1
ATOM 1567 C C . LEU A 1 208 ? 18.969 4.993 -13.807 1.00 93.38 208 LEU A C 1
ATOM 1569 O O . LEU A 1 208 ? 18.862 5.391 -14.968 1.00 93.38 208 LEU A O 1
ATOM 1573 N N . MET A 1 209 ? 18.108 5.321 -12.852 1.00 90.19 209 MET A N 1
ATOM 1574 C CA . MET A 1 209 ? 17.059 6.326 -13.001 1.00 90.19 209 MET A CA 1
ATOM 1575 C C . MET A 1 209 ? 17.168 7.348 -11.877 1.00 90.19 209 M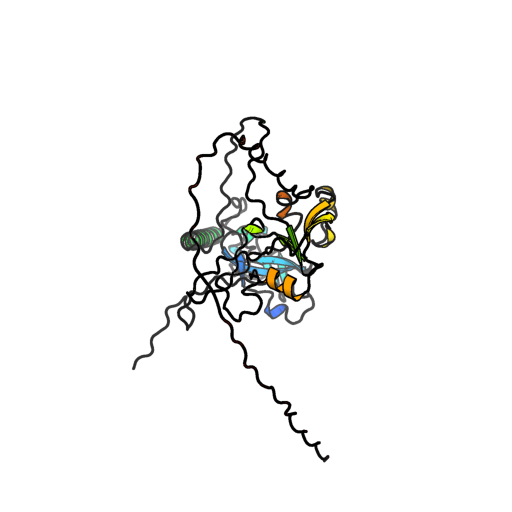ET A C 1
ATOM 1577 O O . MET A 1 209 ? 17.496 6.955 -10.753 1.00 90.19 209 MET A O 1
ATOM 1581 N N . PRO A 1 210 ? 16.825 8.619 -12.138 1.00 89.00 210 PRO A N 1
ATOM 1582 C CA . PRO A 1 210 ? 16.775 9.613 -11.084 1.00 89.00 210 PRO A CA 1
ATOM 1583 C C . PRO A 1 210 ? 15.744 9.205 -10.028 1.00 89.00 210 PRO A C 1
ATOM 1585 O O . PRO A 1 210 ? 14.649 8.725 -10.349 1.00 89.00 210 PRO A O 1
ATOM 1588 N N . VAL A 1 211 ? 16.080 9.412 -8.758 1.00 82.50 211 VAL A N 1
ATOM 1589 C CA . VAL A 1 211 ? 15.125 9.236 -7.662 1.00 82.50 211 VAL A CA 1
ATOM 1590 C C . VAL A 1 211 ? 14.170 10.425 -7.688 1.00 82.50 211 VAL A C 1
ATOM 1592 O O . VAL A 1 211 ? 14.482 11.476 -7.144 1.00 82.50 211 VAL A O 1
ATOM 1595 N N . ASP A 1 212 ? 13.020 10.288 -8.351 1.00 70.69 212 ASP A N 1
ATOM 1596 C CA . ASP A 1 212 ? 12.056 11.387 -8.466 1.00 70.69 212 ASP A CA 1
ATOM 1597 C C . ASP A 1 212 ? 11.290 11.605 -7.142 1.00 70.69 212 ASP A C 1
ATOM 1599 O O . ASP A 1 212 ? 10.418 10.794 -6.792 1.00 70.69 212 ASP A O 1
ATOM 1603 N N . PRO A 1 213 ? 11.553 12.702 -6.399 1.00 57.84 213 PRO A N 1
ATOM 1604 C CA . PRO A 1 213 ? 10.841 12.991 -5.161 1.00 57.84 213 PRO A CA 1
ATOM 1605 C C . PRO A 1 213 ? 9.371 13.370 -5.409 1.00 57.84 213 PRO A C 1
ATOM 1607 O O . PRO A 1 213 ? 8.573 13.309 -4.473 1.00 57.84 213 PRO A O 1
ATOM 1610 N N . ALA A 1 214 ? 8.988 13.737 -6.641 1.00 52.72 214 ALA A N 1
ATOM 1611 C CA . ALA A 1 214 ? 7.664 14.261 -6.979 1.00 52.72 214 ALA A CA 1
ATOM 1612 C C . ALA A 1 214 ? 6.554 13.199 -6.971 1.00 52.72 214 ALA A C 1
ATOM 1614 O O . ALA A 1 214 ? 5.377 13.534 -6.840 1.00 52.72 214 ALA A O 1
ATOM 1615 N N . THR A 1 215 ? 6.906 11.910 -7.036 1.00 51.00 215 THR A N 1
ATOM 1616 C CA . THR A 1 215 ? 5.930 10.812 -6.889 1.00 51.00 215 THR A CA 1
ATOM 1617 C C . THR A 1 215 ? 5.398 10.659 -5.461 1.00 51.00 215 THR A C 1
ATOM 1619 O O . THR A 1 215 ? 4.413 9.951 -5.236 1.00 51.00 215 THR A O 1
ATOM 1622 N N . THR A 1 216 ? 5.974 11.384 -4.497 1.00 46.19 216 THR A N 1
ATOM 1623 C CA . THR A 1 216 ? 5.539 11.384 -3.101 1.00 46.19 216 THR A CA 1
ATOM 1624 C C . THR A 1 216 ? 5.185 12.812 -2.685 1.00 46.19 216 THR A C 1
ATOM 1626 O O . THR A 1 216 ? 5.949 13.740 -2.902 1.00 46.19 216 THR A O 1
ATOM 1629 N N . SER A 1 217 ? 3.995 12.983 -2.099 1.00 45.66 217 SER A N 1
ATOM 1630 C CA . SER A 1 217 ? 3.428 14.211 -1.495 1.00 45.66 217 SER A CA 1
ATOM 1631 C C . SER A 1 217 ? 4.456 15.244 -0.983 1.00 45.66 217 SER A C 1
ATOM 1633 O O . SER A 1 217 ? 5.489 14.832 -0.465 1.00 45.66 217 SER A O 1
ATOM 1635 N N . PRO A 1 218 ? 4.140 16.560 -0.999 1.00 45.34 218 PRO A N 1
ATOM 1636 C CA . PRO A 1 218 ? 5.097 17.673 -0.974 1.00 45.34 218 PRO A CA 1
ATOM 1637 C C . PRO A 1 218 ? 5.969 17.688 0.290 1.00 45.34 218 PRO A C 1
ATOM 1639 O O . PRO A 1 218 ? 5.713 18.399 1.258 1.00 45.34 218 PRO A O 1
ATOM 1642 N N . LYS A 1 219 ? 7.037 16.893 0.273 1.00 49.69 219 LYS A N 1
ATOM 1643 C CA . LYS A 1 219 ? 8.139 16.887 1.237 1.00 49.69 219 LYS A CA 1
ATOM 1644 C C . LYS A 1 219 ? 9.415 17.280 0.501 1.00 49.69 219 LYS A C 1
ATOM 1646 O O . LYS A 1 219 ? 10.415 16.571 0.532 1.00 49.69 219 LYS A O 1
ATOM 1651 N N . HIS A 1 220 ? 9.377 18.439 -0.154 1.00 52.34 220 HIS A N 1
ATOM 1652 C CA . HIS A 1 220 ? 10.527 19.004 -0.869 1.00 52.34 220 HIS A CA 1
ATOM 1653 C C . HIS A 1 220 ? 11.756 19.205 0.039 1.00 52.34 220 HIS A C 1
ATOM 1655 O O . HIS A 1 220 ? 12.880 19.193 -0.443 1.00 52.34 220 HIS A O 1
ATOM 1661 N N . LEU A 1 221 ? 11.564 19.309 1.359 1.00 51.78 221 LEU A N 1
ATOM 1662 C CA . LEU A 1 221 ? 12.644 19.531 2.326 1.00 51.78 221 LEU A CA 1
ATOM 1663 C C . LEU A 1 221 ? 13.522 18.298 2.603 1.00 51.78 221 LEU A C 1
ATOM 1665 O O . LEU A 1 221 ? 14.627 18.455 3.107 1.00 51.78 221 LEU A O 1
ATOM 1669 N N . ALA A 1 222 ? 13.062 17.084 2.282 1.00 58.91 222 ALA A N 1
ATOM 1670 C CA . ALA A 1 222 ? 13.822 15.853 2.531 1.00 58.91 222 ALA A CA 1
ATOM 1671 C C . ALA A 1 222 ? 14.478 15.272 1.266 1.00 58.91 222 ALA A C 1
ATOM 1673 O O . ALA A 1 222 ? 15.177 14.266 1.355 1.00 58.91 222 ALA A O 1
ATOM 1674 N N . ALA A 1 223 ? 14.282 15.896 0.098 1.00 61.00 223 ALA A N 1
ATOM 1675 C CA . ALA A 1 223 ? 14.813 15.404 -1.175 1.00 61.00 223 ALA A CA 1
ATOM 1676 C C . ALA A 1 223 ? 16.352 15.324 -1.188 1.00 61.00 223 ALA A C 1
ATOM 1678 O O . ALA A 1 223 ? 16.904 14.396 -1.765 1.00 61.00 223 ALA A O 1
ATOM 1679 N N . HIS A 1 224 ? 17.040 16.224 -0.476 1.00 64.56 224 HIS A N 1
ATOM 1680 C CA . HIS A 1 224 ? 18.504 16.205 -0.339 1.00 64.56 224 HIS A CA 1
ATOM 1681 C C . HIS A 1 224 ? 19.062 14.976 0.402 1.00 64.56 224 HIS A C 1
ATOM 1683 O O . HIS A 1 224 ? 20.267 14.748 0.360 1.00 64.56 224 HIS A O 1
ATOM 1689 N N . LEU A 1 225 ? 18.220 14.199 1.095 1.00 70.38 225 LEU A N 1
ATOM 1690 C CA . LEU A 1 225 ? 18.632 12.977 1.797 1.00 70.38 225 LEU A CA 1
ATOM 1691 C C . LEU A 1 225 ? 18.603 11.734 0.897 1.00 70.38 225 LEU A C 1
ATOM 1693 O O . LEU A 1 225 ? 19.042 10.667 1.323 1.00 70.38 225 LEU A O 1
ATOM 1697 N N . LEU A 1 226 ? 18.058 11.850 -0.316 1.00 77.69 226 LEU A N 1
ATOM 1698 C CA . LEU A 1 226 ? 17.984 10.752 -1.270 1.00 77.69 226 LEU A CA 1
ATOM 1699 C C . LEU A 1 226 ? 19.185 10.794 -2.226 1.00 77.69 226 LEU A C 1
ATOM 1701 O O . LEU A 1 226 ? 19.658 11.879 -2.575 1.00 77.69 226 LEU A O 1
ATOM 1705 N N . PRO A 1 227 ? 19.685 9.630 -2.673 1.00 79.94 227 PRO A N 1
ATOM 1706 C CA . PRO A 1 227 ? 20.669 9.577 -3.746 1.00 79.94 227 PRO A CA 1
ATOM 1707 C C . PRO A 1 227 ? 20.125 10.210 -5.030 1.00 79.94 227 PRO A C 1
ATOM 1709 O O . PRO A 1 227 ? 18.918 10.191 -5.261 1.00 79.94 227 PRO A O 1
ATOM 1712 N N . ALA A 1 228 ? 21.019 10.716 -5.883 1.00 83.19 228 ALA A N 1
ATOM 1713 C CA . ALA A 1 228 ? 20.630 11.265 -7.183 1.00 83.19 228 ALA A CA 1
ATOM 1714 C C . ALA A 1 228 ? 19.990 10.191 -8.080 1.00 83.19 228 ALA A C 1
ATOM 1716 O O . ALA A 1 228 ? 18.914 10.413 -8.632 1.00 83.19 228 ALA A O 1
ATOM 1717 N N . ASP A 1 229 ? 20.614 9.010 -8.137 1.00 88.12 229 ASP A N 1
ATOM 1718 C CA . ASP A 1 229 ? 20.201 7.898 -8.988 1.00 88.12 229 ASP A CA 1
ATOM 1719 C C . ASP A 1 229 ? 19.934 6.620 -8.190 1.00 88.12 229 ASP A C 1
ATOM 1721 O O . ASP A 1 229 ? 20.529 6.366 -7.138 1.00 88.12 229 ASP A O 1
ATOM 1725 N N . MET A 1 230 ? 19.070 5.774 -8.743 1.00 92.56 230 MET A N 1
ATOM 1726 C CA . MET A 1 230 ? 18.793 4.428 -8.262 1.00 92.56 230 MET A CA 1
ATOM 1727 C C . MET A 1 230 ? 18.813 3.408 -9.401 1.00 92.56 230 MET A C 1
ATOM 1729 O O . MET A 1 230 ? 18.374 3.684 -10.515 1.00 92.56 230 MET A O 1
ATOM 1733 N N . ALA A 1 231 ? 19.296 2.207 -9.108 1.00 93.81 231 ALA A N 1
ATOM 1734 C CA . ALA A 1 231 ? 19.274 1.064 -9.997 1.00 93.81 231 ALA A CA 1
ATOM 1735 C C . ALA A 1 231 ? 17.868 0.470 -10.031 1.00 93.81 231 ALA A C 1
ATOM 1737 O O . ALA A 1 231 ? 17.292 0.098 -9.005 1.00 93.81 231 ALA A O 1
ATOM 1738 N N . VAL A 1 232 ? 17.335 0.375 -11.238 1.00 93.50 232 VAL A N 1
ATOM 1739 C CA . VAL A 1 232 ? 15.976 -0.057 -11.521 1.00 93.50 232 VAL A CA 1
ATOM 1740 C C . VAL A 1 232 ? 16.025 -1.115 -12.610 1.00 93.50 232 VAL A C 1
ATOM 1742 O O . VAL A 1 232 ? 16.718 -0.954 -13.614 1.00 93.50 232 VAL A O 1
ATOM 1745 N N . TYR A 1 233 ? 15.268 -2.192 -12.429 1.00 94.81 233 TYR A N 1
ATOM 1746 C CA . TYR A 1 233 ? 15.003 -3.141 -13.499 1.00 94.81 233 TYR A CA 1
ATOM 1747 C C . TYR A 1 233 ? 13.860 -2.605 -14.362 1.00 94.81 233 TYR A C 1
ATOM 1749 O O . TYR A 1 233 ? 12.711 -2.509 -13.923 1.00 94.81 233 TYR A O 1
ATOM 1757 N N . TYR A 1 234 ? 14.197 -2.174 -15.568 1.00 94.44 234 TYR A N 1
ATOM 1758 C CA . TYR A 1 234 ? 13.316 -1.453 -16.468 1.00 94.44 234 TYR A CA 1
ATOM 1759 C C . TYR A 1 234 ? 12.588 -2.413 -17.407 1.00 94.44 234 TYR A C 1
ATOM 1761 O O . TYR A 1 234 ? 13.221 -3.120 -18.191 1.00 94.44 234 TYR A O 1
ATOM 1769 N N . LEU A 1 235 ? 11.255 -2.404 -17.332 1.00 94.38 235 LEU A N 1
ATOM 1770 C CA . LEU A 1 235 ? 10.354 -3.231 -18.143 1.00 94.38 235 LEU A CA 1
ATOM 1771 C C . LEU A 1 235 ? 9.479 -2.402 -19.089 1.00 94.38 235 LEU A C 1
ATOM 1773 O O . LEU A 1 235 ? 8.706 -2.968 -19.857 1.00 94.38 235 LEU A O 1
ATOM 1777 N N . SER A 1 236 ? 9.541 -1.069 -19.026 1.00 91.38 236 SER A N 1
ATOM 1778 C CA . SER A 1 236 ? 8.634 -0.214 -19.804 1.00 91.38 236 SER A CA 1
ATOM 1779 C C . SER A 1 236 ? 8.882 -0.262 -21.318 1.00 91.38 236 SER A C 1
ATOM 1781 O O . SER A 1 236 ? 7.980 0.103 -22.066 1.00 91.38 236 SER A O 1
ATOM 1783 N N . ASP A 1 237 ? 10.038 -0.771 -21.766 1.00 90.25 237 ASP A N 1
ATOM 1784 C CA . ASP A 1 237 ? 10.331 -1.034 -23.188 1.00 90.25 237 ASP A CA 1
ATOM 1785 C C . ASP A 1 237 ? 9.603 -2.279 -23.732 1.00 90.25 237 ASP A C 1
ATOM 1787 O O . ASP A 1 237 ? 9.534 -2.492 -24.943 1.00 90.25 237 ASP A O 1
ATOM 1791 N N . LEU A 1 238 ? 9.050 -3.122 -22.855 1.00 93.81 238 LEU A N 1
ATOM 1792 C CA . LEU A 1 238 ? 8.342 -4.329 -23.263 1.00 93.81 238 LEU A CA 1
ATOM 1793 C C . LEU A 1 238 ? 6.924 -4.041 -23.761 1.00 93.81 238 LEU A C 1
ATOM 1795 O O . LEU A 1 238 ? 6.293 -3.072 -23.320 1.00 93.81 238 LEU A O 1
ATOM 1799 N N . PRO A 1 239 ? 6.337 -4.960 -24.552 1.00 94.69 239 PRO A N 1
ATOM 1800 C CA . PRO A 1 239 ? 4.918 -4.915 -24.864 1.00 94.69 239 PRO A CA 1
ATOM 1801 C C . PRO A 1 239 ? 4.061 -4.822 -23.597 1.00 94.69 239 PRO A C 1
ATOM 1803 O O . PRO A 1 239 ? 4.297 -5.519 -22.606 1.00 94.69 239 PRO A O 1
ATOM 1806 N N . TYR A 1 240 ? 3.006 -4.008 -23.652 1.00 93.69 240 TYR A N 1
ATOM 1807 C CA . TYR A 1 240 ? 2.098 -3.770 -22.523 1.00 93.69 240 TYR A CA 1
ATOM 1808 C C . TYR A 1 240 ? 1.560 -5.064 -21.886 1.00 93.69 240 TYR A C 1
ATOM 1810 O O . TYR A 1 240 ? 1.443 -5.159 -20.664 1.00 93.69 240 TYR A O 1
ATOM 1818 N N . ALA A 1 241 ? 1.278 -6.087 -22.701 1.00 93.38 241 ALA A N 1
ATOM 1819 C CA . ALA A 1 241 ? 0.829 -7.393 -22.224 1.00 93.38 241 ALA A CA 1
ATOM 1820 C C . ALA A 1 241 ? 1.865 -8.075 -21.310 1.00 93.38 241 ALA A C 1
ATOM 1822 O O . ALA A 1 241 ? 1.503 -8.573 -20.245 1.00 93.38 241 ALA A O 1
ATOM 1823 N N . VAL A 1 242 ? 3.151 -8.011 -21.669 1.00 93.88 242 VAL A N 1
ATOM 1824 C CA . VAL A 1 242 ? 4.253 -8.576 -20.874 1.00 93.88 242 VAL A CA 1
ATOM 1825 C C . VAL A 1 242 ? 4.399 -7.815 -19.556 1.00 93.88 242 VAL A C 1
ATOM 1827 O O . VAL A 1 242 ? 4.492 -8.432 -18.495 1.00 93.88 242 VAL A O 1
ATOM 1830 N N . GLN A 1 243 ? 4.301 -6.482 -19.578 1.00 94.25 243 GLN A N 1
ATOM 1831 C CA . GLN A 1 243 ? 4.302 -5.673 -18.351 1.00 94.25 243 GLN A CA 1
ATOM 1832 C C . GLN A 1 243 ? 3.119 -6.019 -17.432 1.00 94.25 243 GLN A C 1
ATOM 1834 O O . GLN A 1 243 ? 3.268 -6.118 -16.212 1.00 94.25 243 GLN A O 1
ATOM 1839 N N . LEU A 1 244 ? 1.931 -6.248 -18.000 1.00 93.50 244 LEU A N 1
ATOM 1840 C CA . LEU A 1 244 ? 0.754 -6.650 -17.235 1.00 93.50 244 LEU A CA 1
ATOM 1841 C C . LEU A 1 244 ? 0.904 -8.065 -16.657 1.00 93.50 244 LEU A C 1
ATOM 1843 O O . LEU A 1 244 ? 0.471 -8.314 -15.529 1.00 93.50 244 LEU A O 1
ATOM 1847 N N . ARG A 1 245 ? 1.550 -8.981 -17.383 1.00 95.25 245 ARG A N 1
ATOM 1848 C CA . ARG A 1 245 ? 1.893 -10.323 -16.898 1.00 95.25 245 ARG A CA 1
ATOM 1849 C C . ARG A 1 245 ? 2.857 -10.264 -15.715 1.00 95.25 245 ARG A C 1
ATOM 1851 O O . ARG A 1 245 ? 2.600 -10.900 -14.689 1.00 95.25 245 ARG A O 1
ATOM 1858 N N . TRP A 1 246 ? 3.905 -9.448 -15.822 1.00 94.69 246 TRP A N 1
ATOM 1859 C CA . TRP A 1 246 ? 4.820 -9.139 -14.722 1.00 94.69 246 TRP A CA 1
ATOM 1860 C C . TRP A 1 246 ? 4.059 -8.579 -13.520 1.00 94.69 246 TRP A C 1
ATOM 1862 O O . TRP A 1 246 ? 4.185 -9.105 -12.413 1.00 94.69 246 TRP A O 1
ATOM 1872 N N . ARG A 1 247 ? 3.164 -7.607 -13.738 1.00 94.25 247 ARG A N 1
ATOM 1873 C CA . ARG A 1 247 ? 2.311 -7.032 -12.687 1.00 94.25 247 ARG A CA 1
ATOM 1874 C C . ARG A 1 247 ? 1.405 -8.066 -12.015 1.00 94.25 247 ARG A C 1
ATOM 1876 O O . ARG A 1 247 ? 1.200 -7.980 -10.808 1.00 94.25 247 ARG A O 1
ATOM 1883 N N . ARG A 1 248 ? 0.898 -9.047 -12.767 1.00 93.62 248 ARG A N 1
ATOM 1884 C CA . ARG A 1 248 ? 0.129 -10.203 -12.264 1.00 93.62 248 ARG A CA 1
ATOM 1885 C C . ARG A 1 248 ? 1.004 -11.296 -11.646 1.00 93.62 248 ARG A C 1
ATOM 1887 O O . ARG A 1 248 ? 0.466 -12.268 -11.135 1.00 93.62 248 ARG A O 1
ATOM 1894 N N . GLN A 1 249 ? 2.330 -11.156 -11.690 1.00 94.69 249 GLN A N 1
ATOM 1895 C CA . GLN A 1 249 ? 3.296 -12.138 -11.198 1.00 94.69 249 GLN A CA 1
ATOM 1896 C C . GLN A 1 249 ? 3.050 -13.533 -11.803 1.00 94.69 249 GLN A C 1
ATOM 1898 O O . GLN A 1 249 ? 3.016 -14.548 -11.103 1.00 94.69 249 GLN A O 1
ATOM 1903 N N . ARG A 1 250 ? 2.840 -13.593 -13.123 1.00 94.94 250 ARG A N 1
ATOM 1904 C CA . ARG A 1 250 ? 2.637 -14.844 -13.868 1.00 94.94 250 ARG A CA 1
ATOM 1905 C C . ARG A 1 250 ? 3.843 -15.173 -14.739 1.00 94.94 250 ARG A C 1
ATOM 1907 O O . ARG A 1 250 ? 4.439 -14.280 -15.327 1.00 94.94 250 ARG A O 1
ATOM 1914 N N . CYS A 1 251 ? 4.196 -16.456 -14.810 1.00 94.75 251 CYS A N 1
ATOM 1915 C CA . CYS A 1 251 ? 5.230 -16.918 -15.735 1.00 94.75 251 CYS A CA 1
ATOM 1916 C C . CYS A 1 251 ? 4.710 -16.901 -17.184 1.00 94.75 251 CYS A C 1
ATOM 1918 O O . CYS A 1 251 ? 3.488 -16.930 -17.370 1.00 94.75 251 CYS A O 1
ATOM 1920 N N . PRO A 1 252 ? 5.592 -16.936 -18.201 1.00 93.00 252 PRO A N 1
ATOM 1921 C CA . PRO A 1 252 ? 5.187 -16.965 -19.611 1.00 93.00 252 PRO A CA 1
ATOM 1922 C C . PRO A 1 252 ? 4.185 -18.084 -19.944 1.00 93.00 252 PRO A C 1
ATOM 1924 O O . PRO A 1 252 ? 3.217 -17.866 -20.663 1.00 93.00 252 PRO A O 1
ATOM 1927 N N . ILE A 1 253 ? 4.334 -19.260 -19.321 1.00 92.19 253 ILE A N 1
ATOM 1928 C CA . ILE A 1 253 ? 3.415 -20.403 -19.493 1.00 92.19 253 ILE A CA 1
ATOM 1929 C C . ILE A 1 253 ? 1.983 -20.070 -19.028 1.00 92.19 253 ILE A C 1
ATOM 1931 O O . ILE A 1 253 ? 1.010 -20.572 -19.584 1.00 92.19 253 ILE A O 1
ATOM 1935 N N . HIS A 1 254 ? 1.837 -19.228 -18.001 1.00 94.25 254 HIS A N 1
ATOM 1936 C CA . HIS A 1 254 ? 0.540 -18.845 -17.433 1.00 94.25 254 HIS A CA 1
ATOM 1937 C C . HIS A 1 254 ? 0.052 -17.466 -17.892 1.00 94.25 254 HIS A C 1
ATOM 1939 O O . HIS A 1 254 ? -0.961 -16.994 -17.371 1.00 94.25 254 HIS A O 1
ATOM 1945 N N . ASP A 1 255 ? 0.725 -16.830 -18.855 1.00 90.81 255 ASP A N 1
ATOM 1946 C CA . ASP A 1 255 ? 0.351 -15.501 -19.350 1.00 90.81 255 ASP A CA 1
ATOM 1947 C C . ASP A 1 255 ? -1.090 -15.478 -19.878 1.00 90.81 255 ASP A C 1
ATOM 1949 O O . ASP A 1 255 ? -1.942 -14.715 -19.421 1.00 90.81 255 ASP A O 1
ATOM 1953 N N . HIS A 1 256 ? -1.392 -16.425 -20.766 1.00 86.75 256 HIS A N 1
ATOM 1954 C CA . HIS A 1 256 ? -2.690 -16.550 -21.430 1.00 86.75 256 HIS A CA 1
ATOM 1955 C C . HIS A 1 256 ? -3.615 -17.582 -20.771 1.00 86.75 256 HIS A C 1
ATOM 1957 O O . HIS A 1 256 ? -4.653 -17.941 -21.321 1.00 86.75 256 HIS A O 1
ATOM 1963 N N . SER A 1 257 ? -3.244 -18.086 -19.593 1.00 85.00 257 SER A N 1
ATOM 1964 C CA . SER A 1 257 ? -4.036 -19.090 -18.889 1.00 85.00 257 SER A CA 1
ATOM 1965 C C . SER A 1 257 ? -5.186 -18.456 -18.107 1.00 85.00 257 SER A C 1
ATOM 1967 O O . SER A 1 257 ? -5.012 -17.453 -17.413 1.00 85.00 257 SER A O 1
ATOM 1969 N N . ILE A 1 258 ? -6.348 -19.107 -18.129 1.00 87.00 258 ILE A N 1
ATOM 1970 C CA . ILE A 1 258 ? -7.483 -18.790 -17.245 1.00 87.00 258 ILE A CA 1
ATOM 1971 C C . ILE A 1 258 ? -7.321 -19.375 -15.831 1.00 87.00 258 ILE A C 1
ATOM 1973 O O . ILE A 1 258 ? -8.258 -19.331 -15.037 1.00 87.00 258 ILE A O 1
ATOM 1977 N N . ALA A 1 259 ? -6.155 -19.951 -15.511 1.00 87.62 259 ALA A N 1
ATOM 1978 C CA . ALA A 1 259 ? -5.861 -20.484 -14.185 1.00 87.62 259 ALA A CA 1
ATOM 1979 C C . ALA A 1 259 ? -6.089 -19.428 -13.096 1.00 87.62 259 ALA A C 1
ATOM 1981 O O . ALA A 1 259 ? -5.712 -18.264 -13.256 1.00 87.62 259 ALA A O 1
ATOM 1982 N N . ALA A 1 260 ? -6.693 -19.851 -11.986 1.00 88.12 260 ALA A N 1
ATOM 1983 C CA . ALA A 1 260 ? -6.873 -19.013 -10.809 1.00 88.12 260 ALA A CA 1
ATOM 1984 C C . ALA A 1 260 ? -5.519 -18.683 -10.161 1.00 88.12 260 ALA A C 1
ATOM 1986 O O . ALA A 1 260 ? -4.553 -19.432 -10.308 1.00 88.12 260 ALA A O 1
ATOM 1987 N N . ASP A 1 261 ? -5.451 -17.579 -9.422 1.00 89.12 261 ASP A N 1
ATOM 1988 C CA . ASP A 1 261 ? -4.268 -17.239 -8.633 1.00 89.12 261 ASP A CA 1
ATOM 1989 C C . ASP A 1 261 ? -4.386 -17.857 -7.231 1.00 89.12 261 ASP A C 1
ATOM 1991 O O . ASP A 1 261 ? -5.414 -17.751 -6.566 1.00 89.12 261 ASP A O 1
ATOM 1995 N N . THR A 1 262 ? -3.321 -18.516 -6.781 1.00 87.31 262 THR A N 1
ATOM 1996 C CA . THR A 1 262 ? -3.221 -19.138 -5.445 1.00 87.31 262 THR A CA 1
ATOM 1997 C C . THR A 1 262 ? -2.753 -18.162 -4.367 1.00 87.31 262 THR A C 1
ATOM 1999 O O . THR A 1 262 ? -2.923 -18.424 -3.179 1.00 87.31 262 THR A O 1
ATOM 2002 N N . ALA A 1 263 ? -2.151 -17.045 -4.775 1.00 81.69 263 ALA A N 1
ATOM 2003 C CA . ALA A 1 263 ? -1.613 -16.016 -3.900 1.00 81.69 263 ALA A CA 1
ATOM 2004 C C . ALA A 1 263 ? -1.851 -14.628 -4.504 1.00 81.69 263 ALA A C 1
ATOM 2006 O O . ALA A 1 263 ? -1.939 -14.470 -5.722 1.00 81.69 263 ALA A O 1
ATOM 2007 N N . ILE A 1 264 ? -1.927 -13.615 -3.644 1.00 84.12 264 ILE A N 1
ATOM 2008 C CA . ILE A 1 264 ? -1.947 -12.215 -4.077 1.00 84.12 264 ILE A CA 1
ATOM 2009 C C . ILE A 1 264 ? -0.559 -11.871 -4.628 1.00 84.12 264 ILE A C 1
ATOM 2011 O O . ILE A 1 264 ? 0.450 -12.353 -4.118 1.00 84.12 264 ILE A O 1
ATOM 2015 N N . THR A 1 265 ? -0.500 -11.029 -5.658 1.00 88.00 265 THR A N 1
ATOM 2016 C CA . THR A 1 265 ? 0.766 -10.493 -6.169 1.00 88.00 265 THR A CA 1
ATOM 2017 C C . THR A 1 265 ? 1.499 -9.729 -5.073 1.00 88.00 265 THR A C 1
ATOM 2019 O O . THR A 1 265 ? 0.920 -8.847 -4.440 1.00 88.00 265 THR A O 1
ATOM 2022 N N . GLU A 1 266 ? 2.780 -10.010 -4.894 1.00 87.69 266 GLU A N 1
ATOM 2023 C CA . GLU A 1 266 ? 3.563 -9.530 -3.751 1.00 87.69 266 GLU A CA 1
ATOM 2024 C C . GLU A 1 266 ? 4.330 -8.222 -4.079 1.00 87.69 266 GLU A C 1
ATOM 2026 O O . GLU A 1 266 ? 5.256 -7.829 -3.377 1.00 87.69 266 GLU A O 1
ATOM 2031 N N . TRP A 1 267 ? 3.961 -7.542 -5.171 1.00 89.88 267 TRP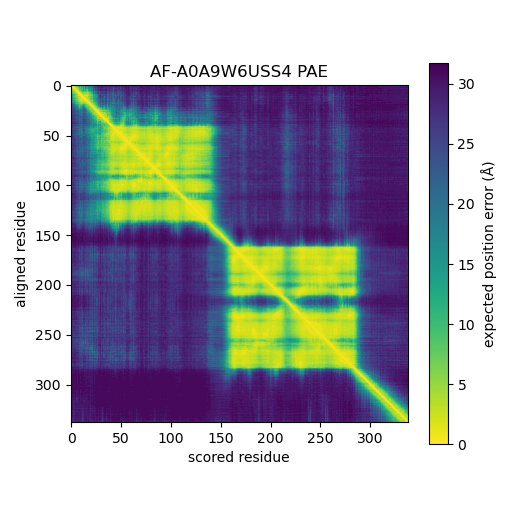 A N 1
ATOM 2032 C CA . TRP A 1 267 ? 4.539 -6.263 -5.596 1.00 89.88 267 TRP A CA 1
ATOM 2033 C C . TRP A 1 267 ? 4.113 -5.105 -4.687 1.00 89.88 267 TRP A C 1
ATOM 2035 O O . TRP A 1 267 ? 2.927 -4.763 -4.626 1.00 89.88 267 TRP A O 1
ATOM 2045 N N . GLU A 1 268 ? 5.079 -4.413 -4.092 1.00 91.94 268 GLU A N 1
ATOM 2046 C CA . GLU A 1 268 ? 4.846 -3.219 -3.274 1.00 91.94 268 GLU A CA 1
ATOM 2047 C C . GLU A 1 268 ? 5.080 -1.947 -4.102 1.00 91.94 268 GLU A C 1
ATOM 2049 O O . GLU A 1 268 ? 6.073 -1.878 -4.819 1.00 91.94 268 GLU A O 1
ATOM 2054 N N . PRO A 1 269 ? 4.204 -0.926 -4.061 1.00 91.06 269 PRO A N 1
ATOM 2055 C CA . PRO A 1 269 ? 4.519 0.377 -4.644 1.00 91.06 269 PRO A CA 1
ATOM 2056 C C . PRO A 1 269 ? 5.780 0.960 -4.000 1.00 91.06 269 PRO A C 1
ATOM 2058 O O . PRO A 1 269 ? 5.883 1.010 -2.774 1.00 91.06 269 PRO A O 1
ATOM 2061 N N . PHE A 1 270 ? 6.732 1.397 -4.819 1.00 88.88 270 PHE A N 1
ATOM 2062 C CA . PHE A 1 270 ? 7.966 1.988 -4.324 1.00 88.88 270 PHE A CA 1
ATOM 2063 C C . PHE A 1 270 ? 7.721 3.426 -3.846 1.00 88.88 270 PHE A C 1
ATOM 2065 O O . PHE A 1 270 ? 7.063 4.225 -4.505 1.00 88.88 270 PHE A O 1
ATOM 2072 N N . ASP A 1 271 ? 8.288 3.731 -2.688 1.00 85.94 271 ASP A N 1
ATOM 2073 C CA . ASP A 1 271 ? 8.323 5.048 -2.047 1.00 85.94 271 ASP A CA 1
ATOM 2074 C C . ASP A 1 271 ? 9.783 5.273 -1.630 1.00 85.94 271 ASP A C 1
ATOM 2076 O O . ASP A 1 271 ? 10.270 4.507 -0.787 1.00 85.94 271 ASP A O 1
ATOM 2080 N N . PRO A 1 272 ? 10.490 6.261 -2.206 1.00 84.88 272 PRO A N 1
ATOM 2081 C CA . PRO A 1 272 ? 11.911 6.475 -1.948 1.00 84.88 272 PRO A CA 1
ATOM 2082 C C . PRO A 1 272 ? 12.256 6.692 -0.472 1.00 84.88 272 PRO A C 1
ATOM 2084 O O . PRO A 1 272 ? 13.328 6.292 -0.025 1.00 84.88 272 PRO A O 1
ATOM 2087 N N . PHE A 1 273 ? 11.354 7.294 0.307 1.00 82.94 273 PHE A N 1
ATOM 2088 C CA . PHE A 1 273 ? 11.597 7.583 1.719 1.00 82.94 273 PHE A CA 1
ATOM 2089 C C . PHE A 1 273 ? 11.393 6.341 2.587 1.00 82.94 273 PHE A C 1
ATOM 2091 O O . PHE A 1 273 ? 12.196 6.063 3.482 1.00 82.94 273 PHE A O 1
ATOM 2098 N N . LEU A 1 274 ? 10.336 5.569 2.317 1.00 83.56 274 LEU A N 1
ATOM 2099 C CA . LEU A 1 274 ? 10.053 4.335 3.060 1.00 83.56 274 LEU A CA 1
ATOM 2100 C C . LEU A 1 274 ? 11.012 3.199 2.691 1.00 83.56 274 LEU A C 1
ATOM 2102 O O . LEU A 1 274 ? 11.339 2.379 3.544 1.00 83.56 274 LEU A O 1
ATOM 2106 N N . HIS A 1 275 ? 11.480 3.168 1.444 1.00 88.62 275 HIS A N 1
ATOM 2107 C CA . HIS A 1 275 ? 12.267 2.068 0.890 1.00 88.62 275 HIS A CA 1
ATOM 2108 C C . HIS A 1 275 ? 13.714 2.467 0.580 1.00 88.62 275 HIS A C 1
ATOM 2110 O O . HIS A 1 275 ? 14.367 1.810 -0.229 1.00 88.62 275 HIS A O 1
ATOM 2116 N N . HIS A 1 276 ? 14.239 3.509 1.233 1.00 86.69 276 HIS A N 1
ATOM 2117 C CA . HIS A 1 276 ? 15.607 3.994 1.014 1.00 86.69 276 HIS A CA 1
ATOM 2118 C C . HIS A 1 276 ? 16.671 2.895 1.188 1.00 86.69 276 HIS A C 1
ATOM 2120 O O . HIS A 1 276 ? 17.656 2.875 0.459 1.00 86.69 276 HIS A O 1
ATOM 2126 N N . ALA A 1 277 ? 16.447 1.927 2.085 1.00 87.75 277 ALA A N 1
ATOM 2127 C CA . ALA A 1 277 ? 17.341 0.783 2.295 1.00 87.75 277 ALA A CA 1
ATOM 2128 C C . ALA A 1 277 ? 17.462 -0.156 1.073 1.00 87.75 277 ALA A C 1
ATOM 2130 O O . ALA A 1 277 ? 18.392 -0.958 0.991 1.00 87.75 277 ALA A O 1
ATOM 2131 N N . HIS A 1 278 ? 16.525 -0.071 0.124 1.00 89.25 278 HIS A N 1
ATOM 2132 C CA . HIS A 1 278 ? 16.528 -0.836 -1.124 1.00 89.25 278 HIS A CA 1
ATOM 2133 C C . HIS A 1 278 ? 17.076 -0.037 -2.313 1.00 89.25 278 HIS A C 1
ATOM 2135 O O . HIS A 1 278 ? 17.238 -0.598 -3.396 1.00 89.25 278 HIS A O 1
ATOM 2141 N N . ILE A 1 279 ? 17.390 1.248 -2.126 1.00 89.62 279 ILE A N 1
ATOM 2142 C CA . ILE A 1 279 ? 17.998 2.074 -3.166 1.00 89.62 279 ILE A CA 1
ATOM 2143 C C . ILE A 1 279 ? 19.458 1.657 -3.338 1.00 89.62 279 ILE A C 1
ATOM 2145 O O . ILE A 1 279 ? 20.255 1.693 -2.401 1.00 89.62 279 ILE A O 1
ATOM 2149 N N . ARG A 1 280 ? 19.819 1.280 -4.564 1.00 90.75 280 ARG A N 1
ATOM 2150 C CA . ARG A 1 280 ? 21.201 1.003 -4.964 1.00 90.75 280 ARG A CA 1
ATOM 2151 C C . ARG A 1 280 ? 21.624 2.036 -5.989 1.00 90.75 280 ARG A C 1
ATOM 2153 O O . ARG A 1 280 ? 20.905 2.259 -6.945 1.00 90.75 280 ARG A O 1
ATOM 2160 N N . THR A 1 281 ? 22.784 2.651 -5.808 1.00 89.06 281 THR A N 1
ATOM 2161 C CA . THR A 1 281 ? 23.300 3.701 -6.708 1.00 89.06 281 THR A CA 1
ATOM 2162 C C . THR A 1 281 ? 24.191 3.149 -7.821 1.00 89.06 281 THR A C 1
ATOM 2164 O O . THR A 1 281 ? 24.744 3.901 -8.618 1.00 89.06 281 THR A O 1
ATOM 2167 N N . ARG A 1 282 ? 24.362 1.825 -7.870 1.00 86.25 282 ARG A N 1
ATOM 2168 C CA . ARG A 1 282 ? 25.162 1.112 -8.866 1.00 86.25 282 ARG A CA 1
ATOM 2169 C C . ARG A 1 282 ? 24.327 -0.007 -9.461 1.00 86.25 282 ARG A C 1
ATOM 2171 O O . ARG A 1 282 ? 23.546 -0.636 -8.745 1.00 86.25 282 ARG A O 1
ATOM 2178 N N . LEU A 1 283 ? 24.504 -0.242 -10.757 1.00 88.50 283 LEU A N 1
ATOM 2179 C CA . LEU A 1 283 ? 23.895 -1.387 -11.418 1.00 88.50 283 LEU A CA 1
ATOM 2180 C C . LEU A 1 283 ? 24.436 -2.684 -10.803 1.00 88.50 283 LEU A C 1
ATOM 2182 O O . LEU A 1 283 ? 25.612 -2.721 -10.427 1.00 88.50 283 LEU A O 1
ATOM 2186 N N . PRO A 1 284 ? 23.613 -3.739 -10.695 1.00 84.19 284 PRO A N 1
ATOM 2187 C CA . PRO A 1 284 ? 24.116 -5.061 -10.364 1.00 84.19 284 PRO A CA 1
ATOM 2188 C C . PRO A 1 284 ? 25.161 -5.470 -11.401 1.00 84.19 284 PRO A C 1
ATOM 2190 O O . PRO A 1 284 ? 24.856 -5.559 -12.588 1.00 84.19 284 PRO A O 1
ATOM 2193 N N . THR A 1 285 ? 26.400 -5.668 -10.962 1.00 72.25 285 THR A N 1
ATOM 2194 C CA . THR A 1 285 ? 27.431 -6.276 -11.801 1.00 72.25 285 THR A CA 1
ATOM 2195 C C . THR A 1 285 ? 27.114 -7.760 -11.895 1.00 72.25 285 THR A C 1
ATOM 2197 O O . THR A 1 285 ? 26.922 -8.402 -10.856 1.00 72.25 285 THR A O 1
ATOM 2200 N N . ASP A 1 286 ? 27.073 -8.316 -13.106 1.00 53.25 286 ASP A N 1
ATOM 2201 C CA . ASP A 1 286 ? 27.129 -9.768 -13.245 1.00 53.25 286 ASP A CA 1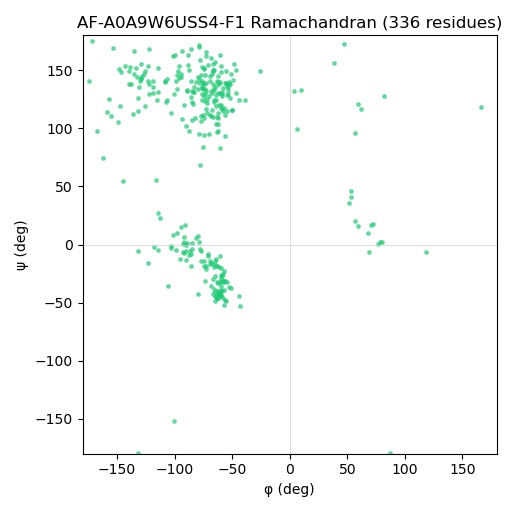
ATOM 2202 C C . ASP A 1 286 ? 28.372 -10.268 -12.497 1.00 53.25 286 ASP A C 1
ATOM 2204 O O . ASP A 1 286 ? 29.438 -9.644 -12.598 1.00 53.25 286 ASP A O 1
ATOM 2208 N N . PRO A 1 287 ? 28.273 -11.350 -11.703 1.00 47.59 287 PRO A N 1
ATOM 2209 C CA . PRO A 1 287 ? 29.472 -11.950 -11.154 1.00 47.59 287 PRO A CA 1
ATOM 2210 C C . PRO A 1 287 ? 30.411 -12.247 -12.332 1.00 47.59 287 PRO A C 1
ATOM 2212 O O . PRO A 1 287 ? 29.944 -12.774 -13.348 1.00 47.59 287 PRO A O 1
ATOM 2215 N N . PRO A 1 288 ? 31.708 -11.894 -12.241 1.00 38.88 288 PRO A N 1
ATOM 2216 C CA . PRO A 1 288 ? 32.649 -12.251 -13.290 1.00 38.88 288 PRO A CA 1
ATOM 2217 C C . PRO A 1 288 ? 32.519 -13.758 -13.535 1.00 38.88 288 PRO A C 1
ATOM 2219 O O . PRO A 1 288 ? 32.363 -14.497 -12.553 1.00 38.88 288 PRO A O 1
ATOM 2222 N N . PRO A 1 289 ? 32.530 -14.223 -14.801 1.00 42.50 289 PRO A N 1
ATOM 2223 C CA . PRO A 1 289 ? 32.512 -15.648 -15.085 1.00 42.50 289 PRO A CA 1
ATOM 2224 C C . PRO A 1 289 ? 33.605 -16.276 -14.231 1.00 42.50 289 PRO A C 1
ATOM 2226 O O . PRO A 1 289 ? 34.775 -15.893 -14.327 1.00 42.50 289 PRO A O 1
ATOM 2229 N N . GLY A 1 290 ? 33.188 -17.139 -13.300 1.00 40.69 290 GLY A N 1
ATOM 2230 C CA . GLY A 1 290 ? 34.110 -17.802 -12.392 1.00 40.69 290 GLY A CA 1
ATOM 2231 C C . GLY A 1 290 ? 35.229 -18.436 -13.215 1.00 40.69 290 GLY A C 1
ATOM 2232 O O . GLY A 1 290 ? 34.969 -18.837 -14.355 1.00 40.69 290 GLY A O 1
ATOM 2233 N N . PRO A 1 291 ? 36.465 -18.489 -12.692 1.00 42.50 291 PRO A N 1
ATOM 2234 C CA . PRO A 1 291 ? 37.586 -19.041 -13.431 1.00 42.50 291 PRO A CA 1
ATOM 2235 C C . PRO A 1 291 ? 37.170 -20.404 -13.975 1.00 42.50 291 PRO A C 1
ATOM 2237 O O . PRO A 1 291 ? 36.843 -21.314 -13.209 1.00 42.50 291 PRO A O 1
ATOM 2240 N N . HIS A 1 292 ? 37.113 -20.504 -15.306 1.00 42.53 292 HIS A N 1
ATOM 2241 C CA . HIS A 1 292 ? 36.960 -21.776 -15.988 1.00 42.53 292 HIS A CA 1
ATOM 2242 C C . HIS A 1 292 ? 37.953 -22.741 -15.338 1.00 42.53 292 HIS A C 1
ATOM 2244 O O . HIS A 1 292 ? 39.116 -22.351 -15.179 1.00 42.53 292 HIS A O 1
ATOM 2250 N N . PRO A 1 293 ? 37.543 -23.957 -14.928 1.00 43.19 293 PRO A N 1
ATOM 2251 C CA . PRO A 1 293 ? 38.519 -24.954 -14.547 1.00 43.19 293 PRO A CA 1
ATOM 2252 C C . PRO A 1 293 ? 39.465 -25.093 -15.731 1.00 43.19 293 PRO A C 1
ATOM 2254 O O . PRO A 1 293 ? 39.065 -25.423 -16.850 1.00 43.19 293 PRO A O 1
ATOM 2257 N N . THR A 1 294 ? 40.704 -24.707 -15.467 1.00 40.16 294 THR A N 1
ATOM 2258 C CA . THR A 1 294 ? 41.842 -24.808 -16.351 1.00 40.16 294 THR A CA 1
ATOM 2259 C C . THR A 1 294 ? 41.812 -26.185 -16.984 1.00 40.16 294 THR A C 1
ATOM 2261 O O . THR A 1 294 ? 41.732 -27.193 -16.282 1.00 40.16 294 THR A O 1
ATOM 2264 N N . THR A 1 295 ? 41.821 -26.183 -18.314 1.00 39.84 295 THR A N 1
ATOM 2265 C CA . THR A 1 295 ? 42.371 -27.210 -19.191 1.00 39.84 295 THR A CA 1
ATOM 2266 C C . THR A 1 295 ? 42.840 -28.448 -18.436 1.00 39.84 295 THR A C 1
ATOM 2268 O O . THR A 1 295 ? 43.936 -28.477 -17.878 1.00 39.84 295 THR A O 1
ATOM 2271 N N . THR A 1 296 ? 41.996 -29.478 -18.431 1.00 41.81 296 THR A N 1
ATOM 2272 C CA . THR A 1 296 ? 42.466 -30.838 -18.203 1.00 41.81 296 THR A CA 1
ATOM 2273 C C . THR A 1 296 ? 43.498 -31.139 -19.282 1.00 41.81 296 THR A C 1
ATOM 2275 O O . THR A 1 296 ? 43.199 -31.134 -20.475 1.00 41.81 296 THR A O 1
ATOM 2278 N N . ASP A 1 297 ? 44.723 -31.321 -18.815 1.00 38.44 297 ASP A N 1
ATOM 2279 C CA . ASP A 1 297 ? 45.866 -31.877 -19.518 1.00 38.44 297 ASP A CA 1
ATOM 2280 C C . ASP A 1 297 ? 45.446 -33.064 -20.422 1.00 38.44 297 ASP A C 1
ATOM 2282 O O . ASP A 1 297 ? 44.815 -34.012 -19.934 1.00 38.44 297 ASP A O 1
ATOM 2286 N N . PRO A 1 298 ? 45.735 -33.047 -21.738 1.00 42.59 298 PRO A N 1
ATOM 2287 C CA . PRO A 1 298 ? 45.441 -34.152 -22.643 1.00 42.59 298 PRO A CA 1
ATOM 2288 C C . PRO A 1 298 ? 46.476 -35.272 -22.467 1.00 42.59 298 PRO A C 1
ATOM 2290 O O . PRO A 1 298 ? 47.270 -35.557 -23.359 1.00 42.59 298 PRO A O 1
ATOM 2293 N N . ALA A 1 299 ? 46.460 -35.942 -21.319 1.00 46.44 299 ALA A N 1
ATOM 2294 C CA . ALA A 1 299 ? 47.342 -37.074 -21.055 1.00 46.44 299 ALA A CA 1
ATOM 2295 C C . ALA A 1 299 ? 46.655 -38.148 -20.208 1.00 46.44 299 ALA A C 1
ATOM 2297 O O . ALA A 1 299 ? 47.156 -38.543 -19.163 1.00 46.44 299 ALA A O 1
ATOM 2298 N N . SER A 1 300 ? 45.498 -38.643 -20.652 1.00 37.06 300 SER A N 1
ATOM 2299 C CA . SER A 1 300 ? 44.963 -39.949 -20.228 1.00 37.06 300 SER A CA 1
ATOM 2300 C C . SER A 1 300 ? 43.896 -40.433 -21.208 1.00 37.06 300 SER A C 1
ATOM 2302 O O . SER A 1 300 ? 42.697 -40.390 -20.952 1.00 37.06 300 SER A O 1
ATOM 2304 N N . ARG A 1 301 ? 44.358 -40.883 -22.378 1.00 38.31 301 ARG A N 1
ATOM 2305 C CA . ARG A 1 301 ? 43.567 -41.636 -23.355 1.00 38.31 301 ARG A CA 1
ATOM 2306 C C . ARG A 1 301 ? 43.778 -43.134 -23.101 1.00 38.31 301 ARG A C 1
ATOM 2308 O O . ARG A 1 301 ? 44.850 -43.628 -23.442 1.00 38.31 301 ARG A O 1
ATOM 2315 N N . PRO A 1 302 ? 42.802 -43.887 -22.570 1.00 44.16 302 PRO A N 1
ATOM 2316 C CA . PRO A 1 302 ? 42.756 -45.324 -22.796 1.00 44.16 302 PRO A CA 1
ATOM 2317 C C . PRO A 1 302 ? 42.163 -45.613 -24.193 1.00 44.16 302 PRO A C 1
ATOM 2319 O O . PRO A 1 302 ? 41.293 -44.872 -24.664 1.00 44.16 302 PRO A O 1
ATOM 2322 N N . PRO A 1 303 ? 42.648 -46.647 -24.904 1.00 44.44 303 PRO A N 1
ATOM 2323 C CA . PRO A 1 303 ? 42.209 -46.955 -26.258 1.00 44.44 303 PRO A CA 1
ATOM 2324 C C . PRO A 1 303 ? 40.800 -47.559 -26.280 1.00 44.44 303 PRO A C 1
ATOM 2326 O O . PRO A 1 303 ? 40.474 -48.480 -25.537 1.00 44.44 303 PRO A O 1
ATOM 2329 N N . SER A 1 304 ? 39.987 -47.033 -27.191 1.00 38.66 304 SER A N 1
ATOM 2330 C CA . SER A 1 304 ? 38.687 -47.565 -27.592 1.00 38.66 304 SER A CA 1
ATOM 2331 C C . SER A 1 304 ? 38.894 -48.663 -28.647 1.00 38.66 304 SER A C 1
ATOM 2333 O O . SER A 1 304 ? 39.640 -48.417 -29.601 1.00 38.66 304 SER A O 1
ATOM 2335 N N . PRO A 1 305 ? 38.282 -49.854 -28.520 1.00 47.59 305 PRO A N 1
ATOM 2336 C CA . PRO A 1 305 ? 38.196 -50.802 -29.618 1.00 47.59 305 PRO A CA 1
ATOM 2337 C C . PRO A 1 305 ? 36.964 -50.546 -30.496 1.00 47.59 305 PRO A C 1
ATOM 2339 O O . PRO A 1 305 ? 35.937 -50.026 -30.066 1.00 47.59 305 PRO A O 1
ATOM 2342 N N . ALA A 1 306 ? 37.160 -50.912 -31.756 1.00 35.31 306 ALA A N 1
ATOM 2343 C CA . ALA A 1 306 ? 36.434 -50.523 -32.945 1.00 35.31 306 ALA A CA 1
ATOM 2344 C C . ALA A 1 306 ? 34.987 -51.028 -33.089 1.00 35.31 306 ALA A C 1
ATOM 2346 O O . ALA A 1 306 ? 34.555 -52.021 -32.510 1.00 35.31 306 ALA A O 1
ATOM 2347 N N . ALA A 1 307 ? 34.314 -50.293 -33.972 1.00 36.53 307 ALA A N 1
ATOM 2348 C CA . ALA A 1 307 ? 33.029 -50.476 -34.626 1.00 36.53 307 ALA A CA 1
ATOM 2349 C C . ALA A 1 307 ? 32.722 -51.861 -35.235 1.00 36.53 307 ALA A C 1
ATOM 2351 O O . ALA A 1 307 ? 33.587 -52.504 -35.817 1.00 36.53 307 ALA A O 1
ATOM 2352 N N . HIS A 1 308 ? 31.424 -52.177 -35.246 1.00 37.16 308 HIS A N 1
ATOM 2353 C CA . HIS A 1 308 ? 30.660 -52.849 -36.313 1.00 37.16 308 HIS A CA 1
ATOM 2354 C C . HIS A 1 308 ? 29.228 -52.280 -36.184 1.00 37.16 308 HIS A C 1
ATOM 2356 O O . HIS A 1 308 ? 28.630 -52.422 -35.125 1.00 37.16 308 HIS A O 1
ATOM 2362 N N . LEU A 1 309 ? 28.714 -51.378 -37.028 1.00 37.88 309 LEU A N 1
ATOM 2363 C CA . LEU A 1 309 ? 28.350 -51.451 -38.452 1.00 37.88 309 LEU A CA 1
ATOM 2364 C C . LEU A 1 309 ? 27.348 -52.568 -38.768 1.00 37.88 309 LEU A C 1
ATOM 2366 O O . LEU A 1 309 ? 27.794 -53.683 -39.001 1.00 37.88 309 LEU A O 1
ATOM 2370 N N . VAL A 1 310 ? 26.045 -52.236 -38.832 1.00 39.78 310 VAL A N 1
ATOM 2371 C CA . VAL A 1 310 ? 25.107 -52.739 -39.861 1.00 39.78 310 VAL A CA 1
ATOM 2372 C C . VAL A 1 310 ? 23.895 -51.788 -40.021 1.00 39.78 310 VAL A C 1
ATOM 2374 O O . VAL A 1 310 ? 23.259 -51.467 -39.022 1.00 39.78 310 VAL A O 1
ATOM 2377 N N . ASP A 1 311 ? 23.673 -51.348 -41.271 1.00 33.03 311 ASP A N 1
ATOM 2378 C CA . ASP A 1 311 ? 22.432 -51.114 -42.058 1.00 33.03 311 ASP A CA 1
ATOM 2379 C C . ASP A 1 311 ? 21.138 -50.535 -41.441 1.00 33.03 311 ASP A C 1
ATOM 2381 O O . ASP A 1 311 ? 20.806 -50.783 -40.292 1.00 33.03 311 ASP A O 1
ATOM 2385 N N . ALA A 1 312 ? 20.201 -49.904 -42.161 1.00 33.53 312 ALA A N 1
ATOM 2386 C CA . ALA A 1 312 ? 20.070 -49.156 -43.424 1.00 33.53 312 ALA A CA 1
ATOM 2387 C C . ALA A 1 312 ? 18.540 -49.074 -43.673 1.00 33.53 312 ALA A C 1
ATOM 2389 O O . ALA A 1 312 ? 17.936 -50.128 -43.815 1.00 33.53 312 ALA A O 1
ATOM 2390 N N . ASP A 1 313 ? 17.972 -47.853 -43.713 1.00 38.12 313 ASP A N 1
ATOM 2391 C CA . ASP A 1 313 ? 16.792 -47.363 -44.491 1.00 38.12 313 ASP A CA 1
ATOM 2392 C C . ASP A 1 313 ? 15.448 -48.173 -44.543 1.00 38.12 313 ASP A C 1
ATOM 2394 O O . ASP A 1 313 ? 15.394 -49.303 -44.072 1.00 38.12 313 ASP A O 1
ATOM 2398 N N . PRO A 1 314 ? 14.313 -47.681 -45.124 1.00 53.19 314 PRO A N 1
ATOM 2399 C CA . PRO A 1 314 ? 14.027 -46.382 -45.757 1.00 53.19 314 PRO A CA 1
ATOM 2400 C C . PRO A 1 314 ? 12.681 -45.686 -45.392 1.00 53.19 314 PRO A C 1
ATOM 2402 O O . PRO A 1 314 ? 11.733 -46.260 -44.864 1.00 53.19 314 PRO A O 1
ATOM 2405 N N . ALA A 1 315 ? 12.631 -44.404 -45.775 1.00 36.00 315 ALA A N 1
ATOM 2406 C CA . ALA A 1 315 ? 11.523 -43.564 -46.271 1.00 36.00 315 ALA A CA 1
ATOM 2407 C C . ALA A 1 315 ? 10.041 -44.039 -46.243 1.00 36.00 315 ALA A C 1
ATOM 2409 O O . ALA A 1 315 ? 9.684 -45.027 -46.875 1.00 36.00 315 ALA A O 1
ATOM 2410 N N . CYS A 1 316 ? 9.139 -43.165 -45.756 1.00 32.84 316 CYS A N 1
ATOM 2411 C CA . CYS A 1 316 ? 8.124 -42.478 -46.593 1.00 32.84 316 CYS A CA 1
ATOM 2412 C C . CYS A 1 316 ? 7.289 -41.419 -45.811 1.00 32.84 316 CYS A C 1
ATOM 2414 O O . CYS A 1 316 ? 6.899 -41.679 -44.673 1.00 32.84 316 CYS A O 1
ATOM 2416 N N . PRO A 1 317 ? 6.969 -40.250 -46.413 1.00 54.41 317 PRO A N 1
ATOM 2417 C CA . PRO A 1 317 ? 5.983 -39.249 -45.952 1.00 54.41 317 PRO A CA 1
ATOM 2418 C C . PRO A 1 317 ? 4.652 -39.411 -46.748 1.00 54.41 317 PRO A C 1
ATOM 2420 O O . PRO A 1 317 ? 4.466 -40.461 -47.358 1.00 54.41 317 PRO A O 1
ATOM 2423 N N . PRO A 1 318 ? 3.796 -38.385 -46.975 1.00 60.69 318 PRO A N 1
ATOM 2424 C CA . PRO A 1 318 ? 3.163 -37.350 -46.132 1.00 60.69 318 PRO A CA 1
ATOM 2425 C C . PRO A 1 318 ? 1.611 -37.417 -46.221 1.00 60.69 318 PRO A C 1
ATOM 2427 O O . PRO A 1 318 ? 1.069 -37.984 -47.165 1.00 60.69 318 PRO A O 1
ATOM 2430 N N . THR A 1 319 ? 0.848 -36.728 -45.357 1.00 39.78 319 THR A N 1
ATOM 2431 C CA . THR A 1 319 ? -0.522 -36.295 -45.739 1.00 39.78 319 THR A CA 1
ATOM 2432 C C . THR A 1 319 ? -0.994 -35.069 -44.947 1.00 39.78 319 THR A C 1
ATOM 2434 O O . THR A 1 319 ? -1.283 -35.151 -43.758 1.00 39.78 319 THR A O 1
ATOM 2437 N N . ALA A 1 320 ? -1.103 -33.931 -45.635 1.00 44.22 320 ALA A N 1
ATOM 2438 C CA . ALA A 1 320 ? -2.067 -32.874 -45.320 1.00 44.22 320 ALA A CA 1
ATOM 2439 C C . ALA A 1 320 ? -3.375 -33.179 -46.073 1.00 44.22 320 ALA A C 1
ATOM 2441 O O . ALA A 1 320 ? -3.315 -33.804 -47.135 1.00 44.22 320 ALA A O 1
ATOM 2442 N N . PRO A 1 321 ? -4.540 -32.707 -45.597 1.00 55.91 321 PRO A N 1
ATOM 2443 C CA . PRO A 1 321 ? -5.210 -31.710 -46.435 1.00 55.91 321 PRO A CA 1
ATOM 2444 C C . PRO A 1 321 ? -6.034 -30.636 -45.696 1.00 55.91 321 PRO A C 1
ATOM 2446 O O . PRO A 1 321 ? -6.642 -30.867 -44.658 1.00 55.91 321 PRO A O 1
ATOM 2449 N N . ALA A 1 322 ? -6.087 -29.488 -46.377 1.00 38.22 322 ALA A N 1
ATOM 2450 C CA . ALA A 1 322 ? -7.251 -28.640 -46.655 1.00 38.22 322 ALA A CA 1
ATOM 2451 C C . ALA A 1 322 ? -8.049 -27.973 -45.511 1.00 38.22 322 ALA A C 1
ATOM 2453 O O . ALA A 1 322 ? -8.796 -28.588 -44.757 1.00 38.22 322 ALA A O 1
ATOM 2454 N N . ALA A 1 323 ? -8.004 -26.637 -45.550 1.00 43.53 323 ALA A N 1
ATOM 2455 C CA . ALA A 1 323 ? -9.048 -25.732 -45.075 1.00 43.53 323 ALA A CA 1
ATOM 2456 C C . ALA A 1 323 ? -10.387 -25.943 -45.817 1.00 43.53 323 ALA A C 1
ATOM 2458 O O . ALA A 1 323 ? -10.397 -26.429 -46.951 1.00 43.53 323 ALA A O 1
ATOM 2459 N N . PRO A 1 324 ? -11.499 -25.438 -45.251 1.00 54.09 324 PRO A N 1
ATOM 2460 C CA . PRO A 1 324 ? -12.209 -24.403 -46.002 1.00 54.09 324 PRO A CA 1
ATOM 2461 C C . PRO A 1 324 ? -12.727 -23.214 -45.172 1.00 54.09 324 PRO A C 1
ATOM 2463 O O . PRO A 1 324 ? -13.290 -23.334 -44.090 1.00 54.09 324 PRO A O 1
ATOM 2466 N N . SER A 1 325 ? -12.526 -22.050 -45.785 1.00 40.41 325 SER A N 1
ATOM 2467 C CA . SER A 1 325 ? -13.353 -20.844 -45.885 1.00 40.41 325 SER A CA 1
ATOM 2468 C C . SER A 1 325 ? -14.697 -20.720 -45.143 1.00 40.41 325 SER A C 1
ATOM 2470 O O . SER A 1 325 ? -15.628 -21.480 -45.371 1.00 40.41 325 SER A O 1
ATOM 2472 N N . ARG A 1 326 ? -14.805 -19.552 -44.485 1.00 45.72 326 ARG A N 1
ATOM 2473 C CA . ARG A 1 326 ? -15.899 -18.550 -44.508 1.00 45.72 326 ARG A CA 1
ATOM 2474 C C . ARG A 1 326 ? -17.314 -18.975 -44.094 1.00 45.72 326 ARG A C 1
ATOM 2476 O O . ARG A 1 326 ? -18.005 -19.652 -44.841 1.00 45.72 326 ARG A O 1
ATOM 2483 N N . GLN A 1 327 ? -17.826 -18.302 -43.060 1.00 46.19 327 GLN A N 1
ATOM 2484 C CA . GLN A 1 327 ? -19.199 -17.782 -43.046 1.00 46.19 327 GLN A CA 1
ATOM 2485 C C . GLN A 1 327 ? -19.272 -16.480 -42.233 1.00 46.19 327 GLN A C 1
ATOM 2487 O O . GLN A 1 327 ? -18.923 -16.437 -41.056 1.00 46.19 327 GLN A O 1
ATOM 2492 N N . SER A 1 328 ? -19.677 -15.407 -42.914 1.00 52.91 328 SER A N 1
ATOM 2493 C CA . SER A 1 328 ? -20.018 -14.104 -42.338 1.00 52.91 328 SER A CA 1
ATOM 2494 C C . SER A 1 328 ? -21.373 -14.181 -41.618 1.00 52.91 328 SER A C 1
ATOM 2496 O O . SER A 1 328 ? -22.260 -14.881 -42.110 1.00 52.91 328 SER A O 1
ATOM 2498 N N . PRO A 1 329 ? -21.587 -13.450 -40.511 1.00 64.31 329 PRO A N 1
ATOM 2499 C CA . PRO A 1 329 ? -22.898 -13.365 -39.874 1.00 64.31 329 PRO A CA 1
ATOM 2500 C C . PRO A 1 329 ? -23.862 -12.437 -40.645 1.00 64.31 329 PRO A C 1
ATOM 2502 O O . PRO A 1 329 ? -23.413 -11.510 -41.329 1.00 64.31 329 PRO A O 1
ATOM 2505 N N . PRO A 1 330 ? -25.184 -12.676 -40.547 1.00 62.56 330 PRO A N 1
ATOM 2506 C CA . PRO A 1 330 ? -26.207 -11.933 -41.275 1.00 62.56 330 PRO A CA 1
ATOM 2507 C C . PRO A 1 330 ? -26.447 -10.522 -40.720 1.00 62.56 330 PRO A C 1
ATOM 2509 O O . PRO A 1 330 ? -26.289 -10.249 -39.531 1.00 62.56 330 PRO A O 1
ATOM 2512 N N . GLN A 1 331 ? -26.858 -9.645 -41.635 1.00 55.50 331 GLN A N 1
ATOM 2513 C CA . GLN A 1 331 ? -27.244 -8.253 -41.426 1.00 55.50 331 GLN A CA 1
ATOM 2514 C C . GLN A 1 331 ? -28.522 -8.138 -40.578 1.00 55.50 331 GLN A C 1
ATOM 2516 O O . GLN A 1 331 ? -29.515 -8.815 -40.844 1.00 55.50 331 GLN A O 1
ATOM 2521 N N . SER A 1 332 ? -28.509 -7.237 -39.594 1.00 64.06 332 SER A N 1
ATOM 2522 C CA . SER A 1 332 ? -29.701 -6.791 -38.862 1.00 64.06 332 SER A CA 1
ATOM 2523 C C . SER A 1 332 ? -30.532 -5.813 -39.709 1.00 64.06 332 SER A C 1
ATOM 2525 O O . SER A 1 332 ? -29.942 -4.944 -40.356 1.00 64.06 332 SER A O 1
ATOM 2527 N N . PRO A 1 333 ? -31.875 -5.882 -39.691 1.00 68.38 333 PRO A N 1
ATOM 2528 C CA . PRO A 1 333 ? -32.723 -4.894 -40.351 1.00 68.38 333 PRO A CA 1
ATOM 2529 C C . PRO A 1 333 ? -32.872 -3.599 -39.532 1.00 68.38 333 PRO A C 1
ATOM 2531 O O . PRO A 1 333 ? -32.987 -3.624 -38.305 1.00 68.38 333 PRO A O 1
ATOM 2534 N N . SER A 1 334 ? -32.895 -2.472 -40.248 1.00 59.22 334 SER A N 1
ATOM 2535 C CA . SER A 1 334 ? -33.201 -1.125 -39.751 1.00 59.22 334 SER A CA 1
ATOM 2536 C C . SER A 1 334 ? -34.605 -1.016 -39.132 1.00 59.22 334 SER A C 1
ATOM 2538 O O . SER A 1 334 ? -35.535 -1.657 -39.627 1.00 59.22 334 SER A O 1
ATOM 2540 N N . PRO A 1 335 ? -34.808 -0.150 -38.122 1.00 67.38 335 PRO A N 1
ATOM 2541 C CA . PRO A 1 335 ? -36.134 0.173 -37.611 1.00 67.38 335 PRO A CA 1
ATOM 2542 C C . PRO A 1 335 ? -36.853 1.200 -38.500 1.00 67.38 335 PRO A C 1
ATOM 2544 O O . PRO A 1 335 ? -36.291 2.223 -38.894 1.00 67.38 335 PRO A O 1
ATOM 2547 N N . VAL A 1 336 ? -38.121 0.906 -38.787 1.00 61.25 336 VAL A N 1
ATOM 2548 C CA . VAL A 1 336 ? -39.112 1.826 -39.356 1.00 61.25 336 VAL A CA 1
ATOM 2549 C C . VAL A 1 336 ? -39.566 2.807 -38.275 1.00 61.25 336 VAL A C 1
ATOM 2551 O O . VAL A 1 336 ? -39.781 2.424 -37.127 1.00 61.25 336 VAL A O 1
ATOM 2554 N N . ALA A 1 337 ? -39.695 4.068 -38.675 1.00 61.31 337 ALA A N 1
ATOM 2555 C CA . ALA A 1 337 ? -40.176 5.179 -37.873 1.00 61.31 337 ALA A CA 1
ATOM 2556 C C . ALA A 1 337 ? -41.673 5.073 -37.540 1.00 61.31 337 ALA A C 1
ATOM 2558 O O . ALA A 1 337 ? -42.480 4.750 -38.415 1.00 61.31 337 ALA A O 1
ATOM 2559 N N . GLN A 1 338 ? -42.011 5.441 -36.304 1.00 58.78 338 GLN A N 1
ATOM 2560 C CA . GLN A 1 338 ? -43.194 6.212 -35.912 1.00 58.78 338 GLN A CA 1
ATOM 2561 C C . GLN A 1 338 ? -42.945 6.814 -34.529 1.00 58.78 338 GLN A C 1
ATOM 2563 O O . GLN A 1 338 ? -42.402 6.090 -33.666 1.00 58.78 338 GLN A O 1
#

Radius of gyration: 30.92 Å; Cα contacts (8 Å, |Δi|>4): 442; chains: 1; bounding box: 90×74×80 Å